Protein AF-V4HMR1-F1 (afdb_monomer)

Radius of gyration: 19.51 Å; Cα contacts (8 Å, |Δi|>4): 361; chains: 1; bounding box: 40×56×54 Å

pLDDT: mean 85.2, std 20.06, range [26.42, 98.69]

Structure (mmCIF, N/CA/C/O backbone):
data_AF-V4HMR1-F1
#
_entry.id   AF-V4HMR1-F1
#
loop_
_atom_site.group_PDB
_atom_site.id
_atom_site.type_symbol
_atom_site.label_atom_id
_atom_site.label_alt_id
_atom_site.label_comp_id
_atom_site.label_asym_id
_atom_site.label_entity_id
_atom_site.label_seq_id
_atom_site.pdbx_PDB_ins_code
_atom_site.Cartn_x
_atom_site.Cartn_y
_atom_site.Cartn_z
_atom_site.occupancy
_atom_site.B_iso_or_equiv
_atom_site.auth_seq_id
_atom_site.auth_comp_id
_atom_site.auth_asym_id
_atom_site.auth_atom_id
_atom_site.pdbx_PDB_model_num
ATOM 1 N N . MET A 1 1 ? -4.797 30.706 16.803 1.00 68.25 1 MET A N 1
ATOM 2 C CA . MET A 1 1 ? -3.959 30.569 15.594 1.00 68.25 1 MET A CA 1
ATOM 3 C C . MET A 1 1 ? -3.960 29.098 15.225 1.00 68.25 1 MET A C 1
ATOM 5 O O . MET A 1 1 ? -3.633 28.292 16.086 1.00 68.25 1 MET A O 1
ATOM 9 N N . THR A 1 2 ? -4.411 28.741 14.026 1.00 83.75 2 THR A N 1
ATOM 10 C CA . THR A 1 2 ? -4.400 27.343 13.567 1.00 83.75 2 THR A CA 1
ATOM 11 C C . THR A 1 2 ? -2.984 26.986 13.123 1.00 83.75 2 THR A C 1
ATOM 13 O O . THR A 1 2 ? -2.401 27.710 12.320 1.00 83.75 2 THR A O 1
ATOM 16 N N . VAL A 1 3 ? -2.418 25.907 13.666 1.00 91.38 3 VAL A N 1
ATOM 17 C CA . VAL A 1 3 ? -1.101 25.389 13.265 1.00 91.38 3 VAL A CA 1
ATOM 18 C C . VAL A 1 3 ? -1.296 24.420 12.103 1.00 91.38 3 VAL A C 1
ATOM 20 O O . VAL A 1 3 ? -2.099 23.494 12.209 1.00 91.38 3 VAL A O 1
ATOM 23 N N . TYR A 1 4 ? -0.559 24.616 11.010 1.00 92.94 4 TYR A N 1
ATOM 24 C CA . TYR A 1 4 ? -0.564 23.710 9.861 1.00 92.94 4 TYR A CA 1
ATOM 25 C C . TYR A 1 4 ? 0.653 22.786 9.920 1.00 92.94 4 TYR A C 1
ATOM 27 O O . TYR A 1 4 ? 1.791 23.255 9.929 1.00 92.94 4 TYR A O 1
ATOM 35 N N . ASN A 1 5 ? 0.414 21.474 9.974 1.00 92.44 5 ASN A N 1
ATOM 36 C CA . ASN A 1 5 ? 1.466 20.461 9.973 1.00 92.44 5 ASN A CA 1
ATOM 37 C C . ASN A 1 5 ? 1.600 19.836 8.575 1.00 92.44 5 ASN A C 1
ATOM 39 O O . ASN A 1 5 ? 0.743 19.060 8.161 1.00 92.44 5 ASN A O 1
ATOM 43 N N . PHE A 1 6 ? 2.697 20.149 7.881 1.00 93.56 6 PHE A N 1
ATOM 44 C CA . PHE A 1 6 ? 3.022 19.638 6.542 1.00 93.56 6 PHE A CA 1
ATOM 45 C C . PHE A 1 6 ? 3.930 18.393 6.566 1.00 93.56 6 PHE A C 1
ATOM 47 O O . PHE A 1 6 ? 4.611 18.097 5.587 1.00 93.56 6 PHE A O 1
ATOM 54 N N . CYS A 1 7 ? 3.996 17.666 7.686 1.00 91.38 7 CYS A N 1
ATOM 55 C CA . CYS A 1 7 ? 4.782 16.438 7.775 1.00 91.38 7 CYS A CA 1
ATOM 56 C C . CYS A 1 7 ? 4.295 15.387 6.759 1.00 91.38 7 CYS A C 1
ATOM 58 O O . CYS A 1 7 ? 3.103 15.094 6.678 1.00 91.38 7 CYS A O 1
ATOM 60 N N . ALA A 1 8 ? 5.232 14.770 6.032 1.00 86.56 8 ALA A N 1
ATOM 61 C CA . ALA A 1 8 ? 4.942 13.712 5.061 1.00 86.56 8 ALA A CA 1
ATOM 62 C C . ALA A 1 8 ? 4.478 12.386 5.706 1.00 86.56 8 ALA A C 1
ATOM 64 O O . ALA A 1 8 ? 3.968 11.503 5.018 1.00 86.56 8 ALA A O 1
ATOM 65 N N . GLY A 1 9 ? 4.677 12.225 7.018 1.00 85.62 9 GLY A N 1
ATOM 66 C CA . GLY A 1 9 ? 4.306 11.035 7.780 1.00 85.62 9 GLY A CA 1
ATOM 67 C C . GLY A 1 9 ? 5.011 10.999 9.145 1.00 85.62 9 GLY A C 1
ATOM 68 O O . GLY A 1 9 ? 6.241 10.935 9.154 1.00 85.62 9 GLY A O 1
ATOM 69 N N . PRO A 1 10 ? 4.292 10.983 10.288 1.00 89.88 10 PRO A N 1
ATOM 70 C CA . PRO A 1 10 ? 2.834 10.943 10.424 1.00 89.88 10 PRO A CA 1
ATOM 71 C C . PRO A 1 10 ? 2.119 12.200 9.906 1.00 89.88 10 PRO A C 1
ATOM 73 O O . PRO A 1 10 ? 2.505 13.319 10.242 1.00 89.88 10 PRO A O 1
ATOM 76 N N . ALA A 1 11 ? 1.075 12.012 9.098 1.00 89.94 11 ALA A N 1
ATOM 77 C CA . ALA A 1 11 ? 0.285 13.116 8.557 1.00 89.94 11 ALA A CA 1
ATOM 78 C C . ALA A 1 11 ? -0.653 13.740 9.604 1.00 89.94 11 ALA A C 1
ATOM 80 O O . ALA A 1 11 ? -0.995 13.129 10.620 1.00 89.94 11 ALA A O 1
ATOM 81 N N . MET A 1 12 ? -1.092 14.973 9.341 1.00 92.06 12 MET A N 1
ATOM 82 C CA . MET A 1 12 ? -2.049 15.685 10.188 1.00 92.06 12 MET A CA 1
ATOM 83 C C . MET A 1 12 ? -3.409 14.969 10.210 1.00 92.06 12 MET A C 1
ATOM 85 O O . MET A 1 12 ? -3.996 14.705 9.161 1.00 92.06 12 MET A O 1
ATOM 89 N N . LEU A 1 13 ? -3.921 14.681 11.409 1.00 91.62 13 LEU A N 1
ATOM 90 C CA . LEU A 1 13 ? -5.241 14.077 11.602 1.00 91.62 13 LEU A CA 1
ATOM 91 C C . LEU A 1 13 ? -6.347 15.146 11.691 1.00 91.62 13 LEU A C 1
ATOM 93 O O . LEU A 1 13 ? -6.089 16.249 12.181 1.00 91.62 13 LEU A O 1
ATOM 97 N N . PRO A 1 14 ? -7.595 14.833 11.292 1.00 92.25 14 PRO A N 1
ATOM 98 C CA . PRO A 1 14 ? -8.722 15.743 11.456 1.00 92.25 14 PRO A CA 1
ATOM 99 C C . PRO A 1 14 ? -9.025 15.969 12.946 1.00 92.25 14 PRO A C 1
ATOM 101 O O . PRO A 1 14 ? -9.187 14.983 13.673 1.00 92.25 14 PRO A O 1
ATOM 104 N N . PRO A 1 15 ? -9.176 17.227 13.409 1.00 93.94 15 PRO A N 1
ATOM 105 C CA . PRO A 1 15 ? -9.482 17.531 14.809 1.00 93.94 15 PRO A CA 1
ATOM 106 C C . PRO A 1 15 ? -10.698 16.773 15.347 1.00 93.94 15 PRO A C 1
ATOM 108 O O . PRO A 1 15 ? -10.599 16.145 16.394 1.00 93.94 15 PRO A O 1
ATOM 111 N N . ALA A 1 16 ? -11.783 16.697 14.571 1.00 95.94 16 ALA A N 1
ATOM 112 C CA . ALA A 1 16 ? -13.001 15.988 14.968 1.00 95.94 16 ALA A CA 1
ATOM 113 C C . ALA A 1 16 ? -12.779 14.489 15.266 1.00 95.94 16 ALA A C 1
ATOM 115 O O . ALA A 1 16 ? -13.434 13.919 16.137 1.00 95.94 16 ALA A O 1
ATOM 116 N N . VAL A 1 17 ? -11.841 13.834 14.568 1.00 94.44 17 VAL A N 1
ATOM 117 C CA . VAL A 1 17 ? -11.492 12.426 14.829 1.00 94.44 17 VAL A CA 1
ATOM 118 C C . VAL A 1 17 ? -10.716 12.307 16.140 1.00 94.44 17 VAL A C 1
ATOM 120 O O . VAL A 1 17 ? -10.996 11.416 16.941 1.00 94.44 17 VAL A O 1
ATOM 123 N N . MET A 1 18 ? -9.766 13.216 16.376 1.00 95.06 18 MET A N 1
ATOM 124 C CA . MET A 1 18 ? -8.968 13.240 17.605 1.00 95.06 18 MET A CA 1
ATOM 125 C C . MET A 1 18 ? -9.820 13.570 18.834 1.00 95.06 18 MET A C 1
ATOM 127 O O . MET A 1 18 ? -9.678 12.911 19.859 1.00 95.06 18 MET A O 1
ATOM 131 N N . GLU A 1 19 ? -10.736 14.532 18.724 1.00 97.44 19 GLU A N 1
ATOM 132 C CA . GLU A 1 19 ? -11.681 14.906 19.783 1.00 97.44 19 GLU A CA 1
ATOM 133 C C . GLU A 1 19 ? -12.590 13.732 20.161 1.00 97.44 19 GLU A C 1
ATOM 135 O O . GLU A 1 19 ? -12.755 13.431 21.343 1.00 97.44 19 GLU A O 1
ATOM 140 N N . LYS A 1 20 ? -13.112 12.997 19.169 1.00 96.88 20 LYS A N 1
ATOM 141 C CA . LYS A 1 20 ? -13.891 11.780 19.426 1.00 96.88 20 LYS A CA 1
ATOM 142 C C . LYS A 1 20 ? -13.056 10.708 20.131 1.00 96.88 20 LYS A C 1
ATOM 144 O O . LYS A 1 20 ? -13.505 10.138 21.123 1.00 96.88 20 LYS A O 1
ATOM 149 N N . ALA A 1 21 ? -11.842 10.444 19.644 1.00 96.25 21 ALA A N 1
ATOM 150 C CA . ALA A 1 21 ? -10.949 9.461 20.254 1.00 96.25 21 ALA A CA 1
ATOM 151 C C . ALA A 1 21 ? -10.583 9.835 21.700 1.00 96.25 21 ALA A C 1
ATOM 153 O O . ALA A 1 21 ? -10.548 8.961 22.561 1.00 96.25 21 ALA A O 1
ATOM 154 N N . GLN A 1 22 ? -10.362 11.125 21.975 1.00 98.12 22 GLN A N 1
ATOM 155 C CA . GLN A 1 22 ? -10.117 11.644 23.320 1.00 98.12 22 GLN A CA 1
ATOM 156 C C . GLN A 1 22 ? -11.330 11.431 24.232 1.00 98.12 22 GLN A C 1
ATOM 158 O O . GLN A 1 22 ? -11.169 10.924 25.342 1.00 98.12 22 GLN A O 1
ATOM 163 N N . ALA A 1 23 ? -12.533 11.787 23.770 1.00 98.06 23 ALA A N 1
ATOM 164 C CA . ALA A 1 23 ? -13.764 11.653 24.548 1.00 98.06 23 ALA A CA 1
ATOM 165 C C . ALA A 1 23 ? -14.078 10.190 24.912 1.00 98.06 23 ALA A C 1
ATOM 167 O O . ALA A 1 23 ? -14.566 9.912 26.005 1.00 98.06 23 ALA A O 1
ATOM 168 N N . GLU A 1 24 ? -13.764 9.252 24.018 1.00 97.69 24 GLU A N 1
ATOM 169 C CA . GLU A 1 24 ? -14.020 7.819 24.204 1.00 97.69 24 GLU A CA 1
ATOM 170 C C . GLU A 1 24 ? -12.825 7.050 24.809 1.00 97.69 24 GLU A C 1
ATOM 172 O O . GLU A 1 24 ? -12.929 5.845 25.036 1.00 97.69 24 GLU A O 1
ATOM 177 N N . PHE A 1 25 ? -11.694 7.709 25.096 1.00 97.94 25 PHE A N 1
ATOM 178 C CA . PHE A 1 25 ? -10.419 7.033 25.381 1.00 97.94 25 PHE A CA 1
ATOM 179 C C . PHE A 1 25 ? -10.470 6.075 26.581 1.00 97.94 25 PHE A C 1
ATOM 181 O O . PHE A 1 25 ? -9.951 4.961 26.500 1.00 97.94 25 PHE A O 1
ATOM 188 N N . ILE A 1 26 ? -11.104 6.497 27.681 1.00 98.12 26 ILE A N 1
ATOM 189 C CA . ILE A 1 26 ? -11.245 5.706 28.921 1.00 98.12 26 ILE A CA 1
ATOM 190 C C . ILE A 1 26 ? -12.626 5.054 29.074 1.00 98.12 26 ILE A C 1
ATOM 192 O O . ILE A 1 26 ? -12.850 4.294 30.009 1.00 98.12 26 ILE A O 1
ATOM 196 N N . ASN A 1 27 ? -13.571 5.380 28.191 1.00 97.81 27 ASN A N 1
ATOM 197 C CA . ASN A 1 27 ? -14.937 4.869 28.239 1.00 97.81 27 ASN A CA 1
ATOM 198 C C . ASN A 1 27 ? -15.488 4.742 26.817 1.00 97.81 27 ASN A C 1
ATOM 200 O O . ASN A 1 27 ? -16.301 5.548 26.354 1.00 97.81 27 ASN A O 1
ATOM 204 N N . TRP A 1 28 ? -15.004 3.728 26.110 1.00 97.56 28 TRP A N 1
ATOM 205 C CA . TRP A 1 28 ? -15.342 3.517 24.716 1.00 97.56 28 TRP A CA 1
ATOM 206 C C . TRP A 1 28 ? -16.794 3.060 24.584 1.00 97.56 28 TRP A C 1
ATOM 208 O O . TRP A 1 28 ? -17.198 2.060 25.179 1.00 97.56 28 TRP A O 1
ATOM 218 N N . GLN A 1 29 ? -17.590 3.820 23.827 1.00 94.19 29 GLN A N 1
ATOM 219 C CA . GLN A 1 29 ? -19.020 3.568 23.599 1.00 94.19 29 GLN A CA 1
ATOM 220 C C . GLN A 1 29 ? -19.848 3.335 24.883 1.00 94.19 29 GLN A C 1
ATOM 222 O O . GLN A 1 29 ? -20.848 2.620 24.858 1.00 94.19 29 GLN A O 1
ATOM 227 N N . GLY A 1 30 ? -19.446 3.922 26.016 1.00 95.94 30 GLY A N 1
ATOM 228 C CA . GLY A 1 30 ? -20.160 3.760 27.287 1.00 95.94 30 GLY A CA 1
ATOM 229 C C . GLY A 1 30 ? -19.958 2.404 27.978 1.00 95.94 30 GLY A C 1
ATOM 230 O O . GLY A 1 30 ? -20.707 2.087 28.899 1.00 95.94 30 GLY A O 1
ATOM 231 N N . LEU A 1 31 ? -18.975 1.596 27.561 1.00 96.06 31 LEU A N 1
ATOM 232 C CA . LEU A 1 31 ? -18.698 0.271 28.137 1.00 96.06 31 LEU A CA 1
ATOM 233 C C . LEU A 1 31 ? -17.961 0.312 29.488 1.00 96.06 31 LEU A C 1
ATOM 235 O O . LEU A 1 31 ? -17.767 -0.731 30.108 1.00 96.06 31 LEU A O 1
ATOM 239 N N . GLY A 1 32 ? -17.535 1.493 29.938 1.00 96.75 32 GLY A N 1
ATOM 240 C CA . GLY A 1 32 ? -16.776 1.690 31.176 1.00 96.75 32 GLY A CA 1
ATOM 241 C C . GLY A 1 32 ? -15.302 1.285 31.090 1.00 96.75 32 GLY A C 1
ATOM 242 O O . GLY A 1 32 ? -14.635 1.250 32.118 1.00 96.75 32 GLY A O 1
ATOM 243 N N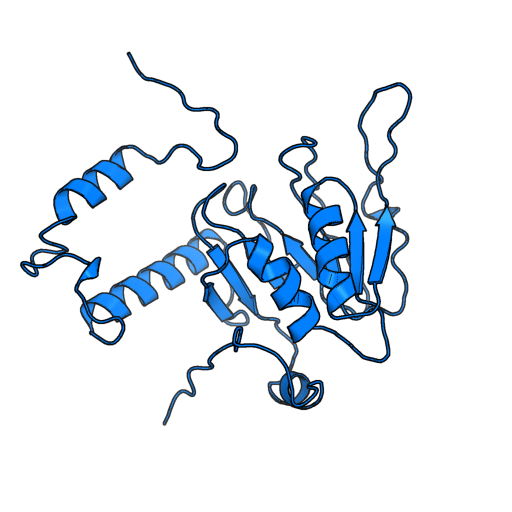 . VAL A 1 33 ? -14.803 0.970 29.891 1.00 97.00 33 VAL A N 1
ATOM 244 C CA . VAL A 1 33 ? -13.415 0.553 29.623 1.00 97.00 33 VAL A CA 1
ATOM 245 C C . VAL A 1 33 ? -12.913 1.156 28.310 1.00 97.00 33 VAL A C 1
ATOM 247 O O . VAL A 1 33 ? -13.709 1.554 27.453 1.00 97.00 33 VAL A O 1
ATOM 250 N N . SER A 1 34 ? -11.596 1.211 28.126 1.00 97.69 34 SER A N 1
ATOM 251 C CA . SER A 1 34 ? -10.974 1.654 26.878 1.00 97.69 34 SER A CA 1
ATOM 252 C C . SER A 1 34 ? -11.139 0.620 25.762 1.00 97.69 34 SER A C 1
ATOM 254 O O . SER A 1 34 ? -11.112 -0.587 26.004 1.00 97.69 34 SER A O 1
ATOM 256 N N . VAL A 1 35 ? -11.186 1.074 24.503 1.00 96.75 35 VAL A N 1
ATOM 257 C CA . VAL A 1 35 ? -11.121 0.185 23.324 1.00 96.75 35 VAL A CA 1
ATOM 258 C C . VAL A 1 35 ? -9.875 -0.711 23.344 1.00 96.75 35 VAL A C 1
ATOM 260 O O . VAL A 1 35 ? -9.910 -1.833 22.845 1.00 96.75 35 VAL A O 1
ATOM 263 N N . MET A 1 36 ? -8.788 -0.245 23.968 1.00 96.69 36 MET A N 1
ATOM 264 C CA . MET A 1 36 ? -7.524 -0.979 24.089 1.00 96.69 36 MET A CA 1
ATOM 265 C C . MET A 1 36 ? -7.606 -2.184 25.039 1.00 96.69 36 MET A C 1
ATOM 267 O O . MET A 1 36 ? -6.760 -3.072 24.975 1.00 96.69 36 MET A O 1
ATOM 271 N N . GLU A 1 37 ? -8.613 -2.228 25.913 1.00 97.12 37 GLU A N 1
ATOM 272 C CA . GLU A 1 37 ? -8.822 -3.291 26.906 1.00 97.12 37 GLU A CA 1
ATOM 273 C C . GLU A 1 37 ? -9.851 -4.329 26.430 1.00 97.12 37 GLU A C 1
ATOM 275 O O . GLU A 1 37 ? -10.012 -5.398 27.023 1.00 97.12 37 GLU A O 1
ATOM 280 N N . ILE A 1 38 ? -10.552 -4.037 25.332 1.00 95.88 38 ILE A N 1
ATOM 281 C CA . ILE A 1 38 ? -11.570 -4.914 24.770 1.00 95.88 38 ILE A CA 1
ATOM 282 C C . ILE A 1 38 ? -10.910 -6.064 24.003 1.00 95.88 38 ILE A C 1
ATOM 284 O O . ILE A 1 38 ? -10.073 -5.880 23.120 1.00 95.88 38 ILE A O 1
ATOM 288 N N . SER A 1 39 ? -11.353 -7.293 24.282 1.00 96.44 39 SER A N 1
ATOM 289 C CA . SER A 1 39 ? -10.904 -8.461 23.523 1.00 96.44 39 SER A CA 1
ATOM 290 C C . SER A 1 39 ? -11.261 -8.330 22.040 1.00 96.44 39 SER A C 1
ATOM 292 O O . SER A 1 39 ? -12.430 -8.141 21.697 1.00 96.44 39 SER A O 1
ATOM 294 N N . HIS A 1 40 ? -10.291 -8.584 21.158 1.00 93.38 40 HIS A N 1
ATOM 295 C CA . HIS A 1 40 ? -10.488 -8.605 19.702 1.00 93.38 40 HIS A CA 1
ATOM 296 C C . HIS A 1 40 ? -11.508 -9.653 19.208 1.00 93.38 40 HIS A C 1
ATOM 298 O O . HIS A 1 40 ? -11.907 -9.643 18.048 1.00 93.38 40 HIS A O 1
ATOM 304 N N . ARG A 1 41 ? -11.922 -10.586 20.076 1.00 94.62 41 ARG A N 1
ATOM 305 C CA . ARG A 1 41 ? -12.943 -11.611 19.789 1.00 94.62 41 ARG A CA 1
ATOM 306 C C . ARG A 1 41 ? -14.326 -11.251 20.330 1.00 94.62 41 ARG A C 1
ATOM 308 O O . ARG A 1 41 ? -15.277 -11.995 20.111 1.00 94.62 41 ARG A O 1
ATOM 315 N N . SER A 1 42 ? -14.436 -10.164 21.089 1.00 96.19 42 SER A N 1
ATOM 316 C CA . SER A 1 42 ? -15.701 -9.729 21.676 1.00 96.19 42 SER A CA 1
ATOM 317 C C . SER A 1 42 ? -16.618 -9.111 20.618 1.00 96.19 42 SER A C 1
ATOM 319 O O . SER A 1 42 ? -16.151 -8.550 19.627 1.00 96.19 42 SER A O 1
ATOM 321 N N . LYS A 1 43 ? -17.937 -9.182 20.844 1.00 96.56 43 LYS A N 1
ATOM 322 C CA . LYS A 1 43 ? -18.936 -8.604 19.930 1.00 96.56 43 LYS A CA 1
ATOM 323 C C . LYS A 1 43 ? -18.693 -7.111 19.634 1.00 96.56 43 LYS A C 1
ATOM 325 O O . LYS A 1 43 ? -18.760 -6.764 18.459 1.00 96.56 43 LYS A O 1
ATOM 330 N N . PRO A 1 44 ? -18.375 -6.243 20.622 1.00 95.31 44 PRO A N 1
ATOM 331 C CA . PRO A 1 44 ? -18.108 -4.831 20.344 1.00 95.31 44 PRO A CA 1
ATOM 332 C C . PRO A 1 44 ? -16.934 -4.615 19.383 1.00 95.31 44 PRO A C 1
ATOM 334 O O . PRO A 1 44 ? -17.060 -3.861 18.423 1.00 95.31 44 PRO A O 1
ATOM 337 N N . PHE A 1 45 ? -15.813 -5.314 19.587 1.00 95.50 45 PHE A N 1
ATOM 338 C CA . PHE A 1 45 ? -14.644 -5.157 18.717 1.00 95.50 45 PHE A CA 1
ATOM 339 C C . PHE A 1 45 ? -14.863 -5.749 17.322 1.00 95.50 45 PHE A C 1
ATOM 341 O O . PHE A 1 45 ? -14.450 -5.154 16.332 1.00 95.50 45 PHE A O 1
ATOM 348 N N . LEU A 1 46 ? -15.531 -6.904 17.224 1.00 95.62 46 LEU A N 1
ATOM 349 C CA . LEU A 1 46 ? -15.867 -7.493 15.925 1.00 95.62 46 LEU A CA 1
ATOM 350 C C . LEU A 1 46 ? -16.752 -6.552 15.102 1.00 95.62 46 LEU A C 1
ATOM 352 O O . LEU A 1 46 ? -16.480 -6.354 13.924 1.00 95.62 46 LEU A O 1
ATOM 356 N N . LYS A 1 47 ? -17.734 -5.910 15.744 1.00 96.44 47 LYS A N 1
ATOM 357 C CA . LYS A 1 47 ? -18.573 -4.898 15.101 1.00 96.44 47 LYS A CA 1
ATOM 358 C C . LYS A 1 47 ? -17.754 -3.697 14.612 1.00 96.44 47 LYS A C 1
ATOM 360 O O . LYS A 1 47 ? -17.936 -3.281 13.476 1.00 96.44 47 LYS A O 1
ATOM 365 N N . LEU A 1 48 ? -16.823 -3.182 15.424 1.00 95.00 48 LEU A N 1
ATOM 366 C CA . LEU A 1 48 ? -15.902 -2.115 15.003 1.00 95.00 48 LEU A CA 1
ATOM 367 C C . LEU A 1 48 ? -15.104 -2.522 13.753 1.00 95.00 48 LEU A C 1
ATOM 369 O O . LEU A 1 48 ? -15.017 -1.751 12.802 1.00 95.00 48 LEU A O 1
ATOM 373 N N . ALA A 1 49 ? -14.542 -3.733 13.738 1.00 92.62 49 ALA A N 1
ATOM 374 C CA . ALA A 1 49 ? -13.772 -4.232 12.601 1.00 92.62 49 ALA A CA 1
ATOM 375 C C . ALA A 1 49 ? -14.631 -4.369 11.328 1.00 92.62 49 ALA A C 1
ATOM 377 O O . ALA A 1 49 ? -14.203 -3.946 10.256 1.00 92.62 49 ALA A O 1
ATOM 378 N N . GLU A 1 50 ? -15.851 -4.901 11.454 1.00 95.06 50 GLU A N 1
ATOM 379 C CA . GLU A 1 50 ? -16.821 -5.020 10.356 1.00 95.06 50 GLU A CA 1
ATOM 380 C C . GLU A 1 50 ? -17.227 -3.643 9.803 1.00 95.06 50 GLU A C 1
ATOM 382 O O . GLU A 1 50 ? -17.267 -3.447 8.588 1.00 95.06 50 GLU A O 1
ATOM 387 N N . GLU A 1 51 ? -17.466 -2.658 10.673 1.00 96.12 51 GLU A N 1
ATOM 388 C CA . GLU A 1 51 ? -17.789 -1.281 10.277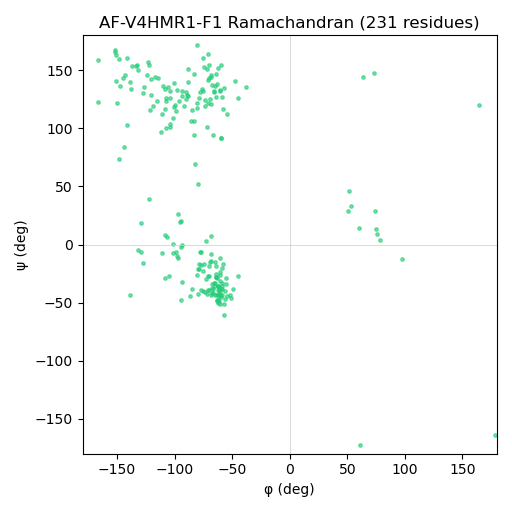 1.00 96.12 51 GLU A CA 1
ATOM 389 C C . GLU A 1 51 ? -16.611 -0.575 9.586 1.00 96.12 51 GLU A C 1
ATOM 391 O O . GLU A 1 51 ? -16.820 0.166 8.617 1.00 96.12 51 GLU A O 1
ATOM 396 N N . CYS A 1 52 ? -15.378 -0.812 10.047 1.00 93.50 52 CYS A N 1
ATOM 397 C CA . CYS A 1 52 ? -14.162 -0.319 9.400 1.00 93.50 52 CYS A CA 1
ATOM 398 C C . CYS A 1 52 ? -13.999 -0.908 7.993 1.00 93.50 52 CYS A C 1
ATOM 400 O O . CYS A 1 52 ? -13.775 -0.152 7.045 1.00 93.50 52 CYS A O 1
ATOM 402 N N . GLU A 1 53 ? -14.151 -2.228 7.838 1.00 92.00 53 GLU A N 1
ATOM 403 C CA . GLU A 1 53 ? -14.087 -2.895 6.533 1.00 92.00 53 GLU A CA 1
ATOM 404 C C . GLU A 1 53 ? -15.168 -2.369 5.585 1.00 92.00 53 GLU A C 1
ATOM 406 O O . GLU A 1 53 ? -14.863 -1.929 4.477 1.00 92.00 53 GLU A O 1
ATOM 411 N N . ALA A 1 54 ? -16.426 -2.349 6.033 1.00 95.62 54 ALA A N 1
ATOM 412 C CA . ALA A 1 54 ? -17.554 -1.893 5.227 1.00 95.62 54 ALA A CA 1
ATOM 413 C C . ALA A 1 54 ? -17.406 -0.424 4.806 1.00 95.62 54 ALA A C 1
ATOM 415 O O . ALA A 1 54 ? -17.770 -0.048 3.690 1.00 95.62 54 ALA A O 1
ATOM 416 N N . SER A 1 55 ? -16.858 0.420 5.684 1.00 95.44 55 SER A N 1
ATOM 417 C CA . SER A 1 55 ? -16.598 1.822 5.358 1.00 95.44 55 SER A CA 1
ATOM 418 C C . SER A 1 55 ? -15.516 1.969 4.300 1.00 95.44 55 SER A C 1
ATOM 420 O O . SER A 1 55 ? -15.705 2.753 3.375 1.00 95.44 55 SER A O 1
ATOM 422 N N . LEU A 1 56 ? -14.432 1.193 4.382 1.00 92.19 56 LEU A N 1
ATOM 423 C CA . LEU A 1 56 ? -13.410 1.187 3.340 1.00 92.19 56 LEU A CA 1
ATOM 424 C C . LEU A 1 56 ? -13.982 0.705 2.007 1.00 92.19 56 LEU A C 1
ATOM 426 O O . LEU A 1 56 ? -13.827 1.397 1.004 1.00 92.19 56 LEU A O 1
ATOM 430 N N . ARG A 1 57 ? -14.682 -0.440 2.015 1.00 94.06 57 ARG A N 1
ATOM 431 C CA . ARG A 1 57 ? -15.328 -1.012 0.824 1.00 94.06 57 ARG A CA 1
ATOM 432 C C . ARG A 1 57 ? -16.200 0.007 0.115 1.00 94.06 57 ARG A C 1
ATOM 434 O O . ARG A 1 57 ? -16.069 0.186 -1.089 1.00 94.06 57 ARG A O 1
ATOM 441 N N . ARG A 1 58 ? -17.019 0.737 0.874 1.00 95.38 58 ARG A N 1
ATOM 442 C CA . ARG A 1 58 ? -17.856 1.817 0.347 1.00 95.38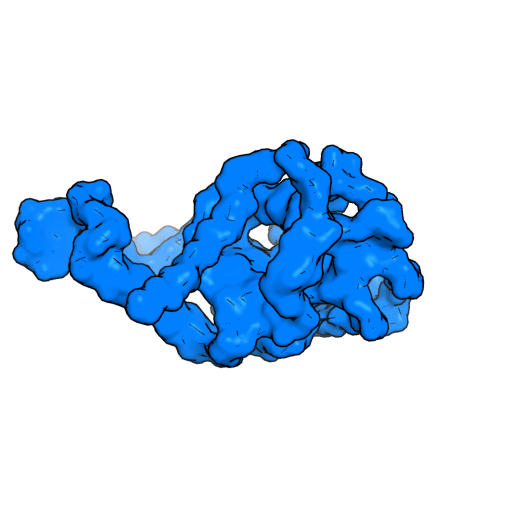 58 ARG A CA 1
ATOM 443 C C . ARG A 1 58 ? -17.036 2.991 -0.198 1.00 95.38 58 ARG A C 1
ATOM 445 O O . ARG A 1 58 ? -17.380 3.506 -1.252 1.00 95.38 58 ARG A O 1
ATOM 452 N N . LEU A 1 59 ? -15.990 3.427 0.508 1.00 94.50 59 LEU A N 1
ATOM 453 C CA . LEU A 1 59 ? -15.184 4.592 0.115 1.00 94.50 59 LEU A CA 1
ATOM 454 C C . LEU A 1 59 ? -14.369 4.367 -1.163 1.00 94.50 59 LEU A C 1
ATOM 456 O O . LEU A 1 59 ? -14.171 5.315 -1.911 1.00 94.50 59 LEU A O 1
ATOM 460 N N . MET A 1 60 ? -13.890 3.146 -1.405 1.00 94.12 60 MET A N 1
ATOM 461 C CA . MET A 1 60 ? -13.076 2.818 -2.5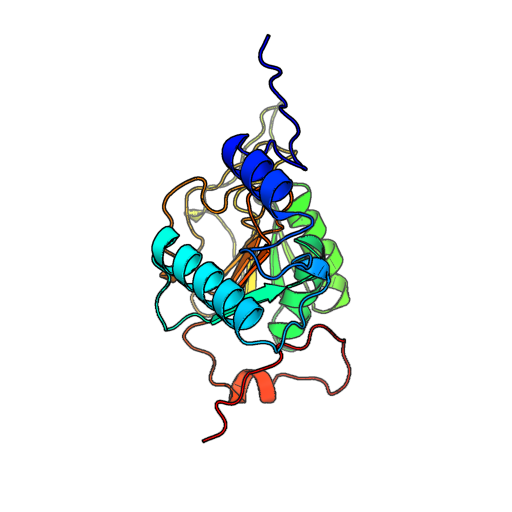85 1.00 94.12 60 MET A CA 1
ATOM 462 C C . MET A 1 60 ? -13.818 1.960 -3.612 1.00 94.12 60 MET A C 1
ATOM 464 O O . MET A 1 60 ? -13.196 1.472 -4.547 1.00 94.12 60 MET A O 1
ATOM 468 N N . ASN A 1 61 ? -15.123 1.741 -3.426 1.00 94.75 61 ASN A N 1
ATOM 469 C CA . ASN A 1 61 ? -15.936 0.878 -4.283 1.00 94.75 61 ASN A CA 1
ATOM 470 C C . ASN A 1 61 ? -15.325 -0.530 -4.486 1.00 94.75 61 ASN A C 1
ATOM 472 O O . ASN A 1 61 ? -15.225 -1.032 -5.602 1.00 94.75 61 ASN A O 1
ATOM 476 N N . ILE A 1 62 ? -14.877 -1.161 -3.398 1.00 90.88 62 ILE A N 1
ATOM 477 C CA . ILE A 1 62 ? -14.227 -2.480 -3.442 1.00 90.88 62 ILE A CA 1
ATOM 478 C C . ILE A 1 62 ? -15.294 -3.572 -3.541 1.00 90.88 62 ILE A C 1
ATOM 480 O O . ILE A 1 62 ? -16.129 -3.706 -2.641 1.00 90.88 62 ILE A O 1
ATOM 484 N N . SER A 1 63 ? -15.219 -4.386 -4.592 1.00 89.00 63 SER A N 1
ATOM 485 C CA . SER A 1 63 ? -16.125 -5.514 -4.813 1.00 89.00 63 SER A CA 1
ATOM 486 C C . SER A 1 63 ? -15.886 -6.678 -3.837 1.00 89.00 63 SER A C 1
ATOM 488 O O . SER A 1 63 ? -14.841 -6.788 -3.187 1.00 89.00 63 SER A O 1
ATOM 490 N N . ASP A 1 64 ? -16.854 -7.592 -3.750 1.00 87.38 64 ASP A N 1
ATOM 491 C CA . ASP A 1 64 ? -16.758 -8.808 -2.925 1.00 87.38 64 ASP A CA 1
ATOM 492 C C . ASP A 1 64 ? -15.719 -9.821 -3.446 1.00 87.38 64 ASP A C 1
ATOM 494 O O . ASP A 1 64 ? -15.422 -10.808 -2.773 1.00 87.38 64 ASP A O 1
ATOM 498 N N . GLU A 1 65 ? -15.147 -9.589 -4.632 1.00 83.44 65 GLU A N 1
ATOM 499 C CA . GLU A 1 65 ? -14.063 -10.410 -5.180 1.00 83.44 65 GLU A CA 1
ATOM 500 C C . GLU A 1 65 ? -12.720 -10.146 -4.481 1.00 83.44 65 GLU A C 1
ATOM 502 O O . GLU A 1 65 ? -11.815 -10.979 -4.566 1.00 83.44 65 GLU A O 1
ATOM 507 N N . PHE A 1 66 ? -12.605 -9.028 -3.755 1.00 82.69 66 PHE A N 1
ATOM 508 C CA . PHE A 1 66 ? -11.430 -8.693 -2.961 1.00 82.69 66 PHE A CA 1
ATOM 509 C C . PHE A 1 66 ? -11.633 -8.994 -1.481 1.00 82.69 66 PHE A C 1
ATOM 511 O O . PHE A 1 66 ? -12.655 -8.651 -0.884 1.00 82.69 66 PHE A O 1
ATOM 518 N N . GLU A 1 67 ? -10.599 -9.539 -0.844 1.00 85.19 67 GLU A N 1
ATOM 519 C CA . GLU A 1 67 ? -10.499 -9.562 0.620 1.00 85.19 67 GLU A CA 1
ATOM 520 C C . GLU A 1 67 ? -9.819 -8.288 1.112 1.00 85.19 67 GLU A C 1
ATOM 522 O O . GLU A 1 67 ? -8.821 -7.878 0.525 1.00 85.19 67 GLU A O 1
ATOM 527 N N . VAL A 1 68 ? -10.299 -7.720 2.218 1.00 85.50 68 VAL A N 1
ATOM 528 C CA . VAL A 1 68 ? -9.690 -6.559 2.882 1.00 85.50 68 VAL A CA 1
ATOM 529 C C . VAL A 1 68 ? -9.037 -7.014 4.174 1.00 85.50 68 VAL A C 1
ATOM 531 O O . VAL A 1 68 ? -9.709 -7.567 5.043 1.00 85.50 68 VAL A O 1
ATOM 534 N N . LEU A 1 69 ? -7.737 -6.759 4.337 1.00 86.25 69 LEU A N 1
ATOM 535 C CA . LEU A 1 69 ? -7.030 -7.130 5.562 1.00 86.25 69 LEU A CA 1
ATOM 536 C C . LEU A 1 69 ? -6.413 -5.954 6.297 1.00 86.25 69 LEU A C 1
ATOM 538 O O . LEU A 1 69 ? -5.828 -5.039 5.724 1.00 86.25 69 LEU A O 1
ATOM 542 N N . PHE A 1 70 ? -6.495 -6.086 7.614 1.00 85.69 70 PHE A N 1
ATOM 543 C CA . PHE A 1 70 ? -6.011 -5.171 8.625 1.00 85.69 70 PHE A CA 1
ATOM 544 C C . PHE A 1 70 ? -4.728 -5.737 9.230 1.00 85.69 70 PHE A C 1
ATOM 546 O O . PHE A 1 70 ? -4.778 -6.672 10.032 1.00 85.69 70 PHE A O 1
ATOM 553 N N . MET A 1 71 ? -3.570 -5.222 8.809 1.00 84.00 71 MET A N 1
ATOM 554 C 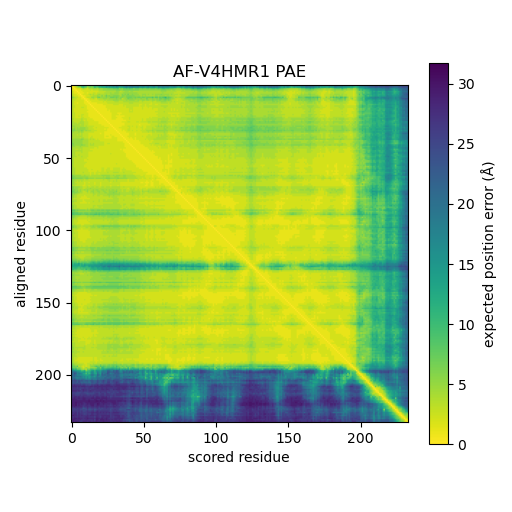CA . MET A 1 71 ? -2.274 -5.828 9.127 1.00 84.00 71 MET A CA 1
ATOM 555 C C . MET A 1 71 ? -1.307 -4.873 9.831 1.00 84.00 71 MET A C 1
ATOM 557 O O . MET A 1 71 ? -1.258 -3.673 9.569 1.00 84.00 71 MET A O 1
ATOM 561 N N . HIS A 1 72 ? -0.500 -5.447 10.725 1.00 84.81 72 HIS A N 1
ATOM 562 C CA . HIS A 1 72 ? 0.652 -4.780 11.328 1.00 84.81 72 HIS A CA 1
ATOM 563 C C . HIS A 1 72 ? 1.863 -4.819 10.377 1.00 84.81 72 HIS A C 1
ATOM 565 O O . HIS A 1 72 ? 1.844 -5.500 9.355 1.00 84.81 72 HIS A O 1
ATOM 571 N N . GLY A 1 73 ? 2.937 -4.106 10.728 1.00 84.94 73 GLY A N 1
ATOM 572 C CA . GLY A 1 73 ? 4.192 -4.079 9.958 1.00 84.94 73 GLY A CA 1
ATOM 573 C C . GLY A 1 73 ? 4.345 -2.880 9.015 1.00 84.94 73 GLY A C 1
ATOM 574 O O . GLY A 1 73 ? 5.455 -2.605 8.562 1.00 84.94 73 GLY A O 1
ATOM 575 N N . GLY A 1 74 ? 3.267 -2.122 8.778 1.00 87.56 74 GLY A N 1
ATOM 576 C CA . GLY A 1 74 ? 3.274 -0.922 7.932 1.00 87.56 74 GLY A CA 1
ATOM 577 C C . GLY A 1 74 ? 3.675 -1.203 6.477 1.00 87.56 74 GLY A C 1
ATOM 578 O O . GLY A 1 74 ? 3.864 -2.352 6.084 1.00 87.56 74 GLY A O 1
ATOM 579 N N . GLY A 1 75 ? 3.851 -0.146 5.673 1.00 87.31 75 GLY A N 1
ATOM 580 C CA . GLY A 1 75 ? 4.197 -0.284 4.247 1.00 87.31 75 GLY A CA 1
ATOM 581 C C . GLY A 1 75 ? 5.470 -1.108 3.998 1.00 87.31 75 GLY A C 1
ATOM 582 O O . GLY A 1 75 ? 5.485 -1.983 3.141 1.00 87.31 75 GLY A O 1
ATOM 583 N N . ARG A 1 76 ? 6.509 -0.932 4.830 1.00 90.81 76 ARG A N 1
ATOM 584 C CA . ARG A 1 76 ? 7.758 -1.713 4.723 1.00 90.81 76 ARG A CA 1
ATOM 585 C C . ARG A 1 76 ? 7.570 -3.203 5.010 1.00 90.81 76 ARG A C 1
ATOM 587 O O . ARG A 1 76 ? 8.251 -4.011 4.395 1.00 90.81 76 ARG A O 1
ATOM 594 N N . GLY A 1 77 ? 6.654 -3.582 5.905 1.00 91.75 77 GLY A N 1
ATOM 595 C CA . GLY A 1 77 ? 6.329 -4.994 6.128 1.00 91.75 77 GLY A CA 1
ATOM 596 C C . GLY A 1 77 ? 5.790 -5.668 4.862 1.00 91.75 77 GLY A C 1
ATOM 597 O O . GLY A 1 77 ? 6.052 -6.847 4.621 1.00 91.75 77 GLY A O 1
ATOM 598 N N . HIS A 1 78 ? 5.104 -4.905 4.007 1.00 92.19 78 HIS A N 1
ATOM 599 C CA . HIS A 1 78 ? 4.591 -5.410 2.739 1.00 92.19 78 HIS A CA 1
ATOM 600 C C . HIS A 1 78 ? 5.665 -5.583 1.662 1.00 92.19 78 HIS A C 1
ATOM 602 O O . HIS A 1 78 ? 5.495 -6.453 0.811 1.00 92.19 78 HIS A O 1
ATOM 608 N N . PHE A 1 79 ? 6.801 -4.880 1.747 1.00 95.56 79 PHE A N 1
ATOM 609 C CA . PHE A 1 79 ? 7.933 -5.110 0.840 1.00 95.56 79 PHE A CA 1
ATOM 610 C C . PHE A 1 79 ? 8.442 -6.557 0.921 1.00 95.56 79 PHE A C 1
ATOM 612 O O . PHE A 1 79 ? 8.801 -7.142 -0.096 1.00 95.56 79 PHE A O 1
ATOM 619 N N . SER A 1 80 ? 8.408 -7.162 2.115 1.00 93.94 80 SER A N 1
ATOM 620 C CA . SER A 1 80 ? 8.718 -8.583 2.310 1.00 93.94 80 SER A CA 1
ATOM 621 C C . SER A 1 80 ? 7.499 -9.480 2.051 1.00 93.94 80 SER A C 1
ATOM 623 O O . SER A 1 80 ? 7.634 -10.576 1.508 1.00 93.94 80 SER A O 1
ATOM 625 N N . ALA A 1 81 ? 6.292 -9.051 2.441 1.00 91.00 81 ALA A N 1
ATOM 626 C CA . ALA A 1 81 ? 5.097 -9.894 2.346 1.00 91.00 81 ALA A CA 1
ATOM 627 C C . ALA A 1 81 ? 4.680 -10.193 0.896 1.00 91.00 81 ALA A C 1
ATOM 629 O O . ALA A 1 81 ? 4.250 -11.311 0.618 1.00 91.00 81 ALA A O 1
ATOM 630 N N . VAL A 1 82 ? 4.810 -9.227 -0.017 1.00 93.31 82 VAL A N 1
ATOM 631 C CA . VAL A 1 82 ? 4.479 -9.389 -1.443 1.00 93.31 82 VAL A CA 1
ATOM 632 C C . VAL A 1 82 ? 5.268 -10.543 -2.082 1.00 93.31 82 VAL A C 1
ATOM 634 O O . VAL A 1 82 ? 4.634 -11.521 -2.483 1.00 93.31 82 VAL A O 1
ATOM 637 N N . PRO A 1 83 ? 6.614 -10.529 -2.122 1.00 94.06 83 PRO A N 1
ATOM 638 C CA . PRO A 1 83 ? 7.384 -11.604 -2.747 1.00 94.06 83 PRO A CA 1
ATOM 639 C C . PRO A 1 83 ? 7.212 -12.943 -2.018 1.00 94.06 83 PRO A C 1
ATOM 641 O O . PRO A 1 83 ? 7.079 -13.979 -2.664 1.00 94.06 83 PRO A O 1
ATOM 644 N N . LEU A 1 84 ? 7.089 -12.951 -0.685 1.00 91.81 84 LEU A N 1
ATOM 645 C CA . LEU A 1 84 ? 6.831 -14.186 0.068 1.00 91.81 84 LEU A CA 1
ATOM 646 C C . LEU A 1 84 ? 5.514 -14.882 -0.316 1.00 91.81 84 LEU A C 1
ATOM 648 O O . LEU A 1 84 ? 5.404 -16.096 -0.151 1.00 91.81 84 LEU A O 1
ATOM 652 N N . ASN A 1 85 ? 4.521 -14.139 -0.814 1.00 86.56 85 ASN A N 1
ATOM 653 C CA . ASN A 1 85 ? 3.214 -14.686 -1.184 1.00 86.56 85 ASN A CA 1
ATOM 654 C C . ASN A 1 85 ? 3.007 -14.832 -2.698 1.00 86.56 85 ASN A C 1
ATOM 656 O O . ASN A 1 85 ? 2.216 -15.6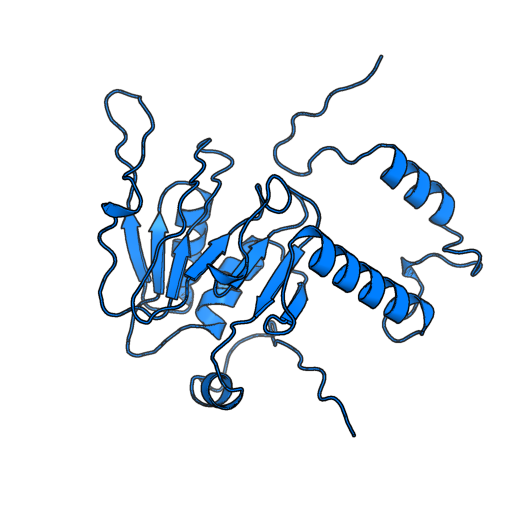86 -3.099 1.00 86.56 85 ASN A O 1
ATOM 660 N N . LEU A 1 86 ? 3.673 -14.018 -3.523 1.00 89.88 86 LEU A N 1
ATOM 661 C CA . LEU A 1 86 ? 3.446 -13.963 -4.971 1.00 89.88 86 LEU A CA 1
ATOM 662 C C . LEU A 1 86 ? 4.599 -14.513 -5.821 1.00 89.88 86 LEU A C 1
ATOM 664 O O . LEU A 1 86 ? 4.418 -14.630 -7.031 1.00 89.88 86 LEU A O 1
ATOM 668 N N . HIS A 1 87 ? 5.757 -14.861 -5.242 1.00 88.94 87 HIS A N 1
ATOM 669 C CA . HIS A 1 87 ? 6.876 -15.370 -6.043 1.00 88.94 87 HIS A CA 1
ATOM 670 C C . HIS A 1 87 ? 6.537 -16.650 -6.821 1.00 88.94 87 HIS A C 1
ATOM 672 O O . HIS A 1 87 ? 5.707 -17.477 -6.424 1.00 88.94 87 HIS A O 1
ATOM 678 N N . LEU A 1 88 ? 7.278 -16.824 -7.909 1.00 88.88 88 LEU A N 1
ATOM 679 C CA . LEU A 1 88 ? 7.402 -18.041 -8.685 1.00 88.88 88 LEU A CA 1
ATOM 680 C C . LEU A 1 88 ? 8.867 -18.396 -8.835 1.00 88.88 88 LEU A C 1
ATOM 682 O O . LEU A 1 88 ? 9.669 -17.555 -9.218 1.00 88.88 88 LEU A O 1
ATOM 686 N N . ASP A 1 89 ? 9.200 -19.668 -8.642 1.00 88.31 89 ASP A N 1
ATOM 687 C CA . ASP A 1 89 ? 10.555 -20.161 -8.917 1.00 88.31 89 ASP A CA 1
ATOM 688 C C . ASP A 1 89 ? 10.949 -19.986 -10.396 1.00 88.31 89 ASP A C 1
ATOM 690 O O . ASP A 1 89 ? 12.129 -19.930 -10.730 1.00 88.31 89 ASP A O 1
ATOM 694 N N . SER A 1 90 ? 9.960 -19.898 -11.294 1.00 91.19 90 SER A N 1
ATOM 695 C CA . SER A 1 90 ? 10.149 -19.795 -12.743 1.00 91.19 90 SER A CA 1
ATOM 696 C C . SER A 1 90 ? 10.148 -18.366 -13.296 1.00 91.19 90 SER A C 1
ATOM 698 O O . SER A 1 90 ? 10.257 -18.213 -14.513 1.00 91.19 90 SER A O 1
ATOM 700 N N . ALA A 1 91 ? 9.941 -17.332 -12.474 1.00 94.12 91 ALA A N 1
ATOM 701 C CA . ALA A 1 91 ? 9.818 -15.953 -12.953 1.00 94.12 91 ALA A CA 1
ATOM 702 C C . ALA A 1 91 ? 10.283 -14.930 -11.901 1.00 94.12 91 ALA A C 1
ATOM 704 O O . ALA A 1 91 ? 9.953 -15.089 -10.725 1.00 94.12 91 ALA A O 1
ATOM 705 N N . PRO A 1 92 ? 10.978 -13.848 -12.283 1.00 97.00 92 PRO A N 1
ATOM 706 C CA . PRO A 1 92 ? 11.369 -12.813 -11.333 1.00 97.00 92 PRO A CA 1
ATOM 707 C C . PRO A 1 92 ? 10.158 -12.006 -10.841 1.00 97.00 92 PRO A C 1
ATOM 709 O O . PRO A 1 92 ? 9.142 -11.891 -11.529 1.00 97.00 92 PRO A O 1
ATOM 712 N N . GLY A 1 93 ? 10.252 -11.427 -9.646 1.00 98.06 93 GLY A N 1
ATOM 713 C CA . GLY A 1 93 ? 9.423 -10.283 -9.272 1.00 98.06 93 GLY A CA 1
ATOM 714 C C . GLY A 1 93 ? 9.927 -9.041 -10.000 1.00 98.06 93 GLY A C 1
ATOM 715 O O . GLY A 1 93 ? 11.105 -8.706 -9.882 1.00 98.06 93 GLY A O 1
ATOM 716 N N . VAL A 1 94 ? 9.058 -8.371 -10.751 1.00 98.56 94 VAL A N 1
ATOM 717 C CA . VAL A 1 94 ? 9.415 -7.152 -11.481 1.00 98.56 94 VAL A CA 1
ATOM 718 C C . VAL A 1 94 ? 9.081 -5.955 -10.613 1.00 98.56 94 VAL A C 1
ATOM 720 O O . VAL A 1 94 ? 7.953 -5.835 -10.136 1.00 98.56 94 VAL A O 1
ATOM 723 N N . TYR A 1 95 ? 10.048 -5.071 -10.421 1.00 98.69 95 TYR A N 1
ATOM 724 C CA . TYR A 1 95 ? 9.896 -3.853 -9.639 1.00 98.69 95 TYR A CA 1
ATOM 725 C C . TYR A 1 95 ? 10.143 -2.648 -10.537 1.00 98.69 95 TYR A C 1
ATOM 727 O O . TYR A 1 95 ? 11.222 -2.499 -11.103 1.00 98.69 95 TYR A O 1
ATOM 735 N N . VAL A 1 96 ? 9.133 -1.796 -10.672 1.00 98.69 96 VAL A N 1
ATOM 736 C CA . VAL A 1 96 ? 9.244 -0.525 -11.383 1.00 98.69 96 VAL A CA 1
ATOM 737 C C . VAL A 1 96 ? 9.784 0.514 -10.412 1.00 98.69 96 VAL A C 1
ATOM 739 O O . VAL A 1 96 ? 9.142 0.829 -9.406 1.00 98.69 96 VAL A O 1
ATOM 742 N N . GLU A 1 97 ? 10.974 1.022 -10.709 1.00 98.00 97 GLU A N 1
ATOM 743 C CA . GLU A 1 97 ? 11.719 1.939 -9.857 1.00 98.00 97 GLU A CA 1
ATOM 744 C C . GLU A 1 97 ? 11.553 3.371 -10.353 1.00 98.00 97 GLU A C 1
ATOM 746 O O . GLU A 1 97 ? 11.924 3.721 -11.471 1.00 98.00 97 GLU A O 1
ATOM 751 N N . ASN A 1 98 ? 10.967 4.204 -9.497 1.00 96.00 98 ASN A N 1
ATOM 752 C CA . ASN A 1 98 ? 10.757 5.625 -9.741 1.00 96.00 98 ASN A CA 1
ATOM 753 C C . ASN A 1 98 ? 11.204 6.509 -8.571 1.00 96.00 98 ASN A C 1
ATOM 755 O O . ASN A 1 98 ? 11.171 7.725 -8.696 1.00 96.00 98 ASN A O 1
ATOM 759 N N . GLY A 1 99 ? 11.636 5.942 -7.446 1.00 95.75 99 GLY A N 1
ATOM 760 C CA . GLY A 1 99 ? 12.094 6.721 -6.301 1.00 95.75 99 GLY A CA 1
ATOM 761 C C . GLY A 1 99 ? 12.493 5.866 -5.107 1.00 95.75 99 GLY A C 1
ATOM 762 O O . GLY A 1 99 ? 12.747 4.663 -5.207 1.00 95.75 99 GLY A O 1
ATOM 763 N N . ILE A 1 100 ? 12.593 6.500 -3.941 1.00 96.06 100 ILE A N 1
ATOM 764 C CA . ILE A 1 100 ? 13.174 5.862 -2.755 1.00 96.06 100 ILE A CA 1
ATOM 765 C C . ILE A 1 100 ? 12.364 4.664 -2.230 1.00 96.06 100 ILE A C 1
ATOM 767 O O . ILE A 1 100 ? 12.949 3.731 -1.665 1.00 96.06 100 ILE A O 1
ATOM 771 N N . TRP A 1 101 ? 11.032 4.673 -2.353 1.00 97.62 101 TRP A N 1
ATOM 772 C CA . TRP A 1 101 ? 10.182 3.612 -1.808 1.00 97.62 101 TRP A CA 1
ATOM 773 C C . TRP A 1 101 ? 10.157 2.385 -2.711 1.00 97.62 101 TRP A C 1
ATOM 775 O O . TRP A 1 101 ? 10.293 1.276 -2.195 1.00 97.62 101 TRP A O 1
ATOM 785 N N . SER A 1 102 ? 10.050 2.573 -4.024 1.00 97.94 102 SER A N 1
ATOM 786 C CA . SER A 1 102 ? 10.140 1.517 -5.037 1.00 97.94 102 SER A CA 1
ATOM 787 C C . SER A 1 102 ? 11.505 0.827 -5.007 1.00 97.94 102 SER A C 1
ATOM 789 O O . SER A 1 102 ? 11.554 -0.388 -4.829 1.00 97.94 102 SER A O 1
ATOM 791 N N . VAL A 1 103 ? 12.611 1.583 -4.990 1.00 98.06 103 VAL A N 1
ATOM 792 C CA . VAL A 1 103 ? 13.969 1.024 -4.803 1.00 98.06 103 VAL A CA 1
ATOM 793 C C . VAL A 1 103 ? 14.085 0.271 -3.469 1.00 98.06 103 VAL A C 1
ATOM 795 O O . VAL A 1 103 ? 14.712 -0.790 -3.369 1.00 98.06 103 VAL A O 1
ATOM 798 N N . GLY A 1 104 ? 13.456 0.792 -2.412 1.00 98.06 104 GLY A N 1
ATOM 799 C CA . GLY A 1 104 ? 13.375 0.118 -1.117 1.00 98.06 104 GLY A CA 1
ATOM 800 C C . GLY A 1 104 ? 12.626 -1.218 -1.176 1.00 98.06 104 GLY A C 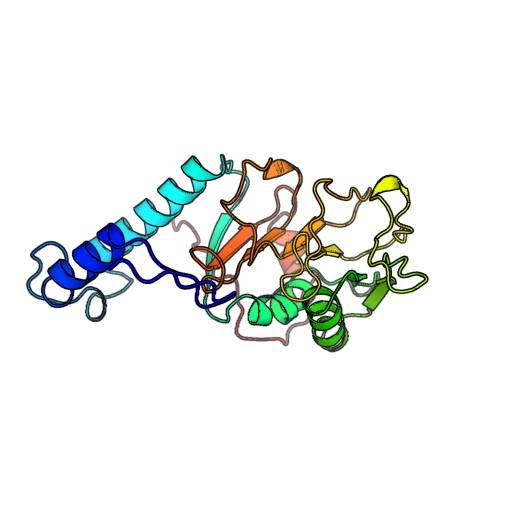1
ATOM 801 O O . GLY A 1 104 ? 13.053 -2.178 -0.527 1.00 98.06 104 GLY A O 1
ATOM 802 N N . ALA A 1 105 ? 11.547 -1.287 -1.956 1.00 98.25 105 ALA A N 1
ATOM 803 C CA . ALA A 1 105 ? 10.770 -2.498 -2.180 1.00 98.25 105 ALA A CA 1
ATOM 804 C C . ALA A 1 105 ? 11.568 -3.536 -2.979 1.00 98.25 105 ALA A C 1
ATOM 806 O O . ALA A 1 105 ? 11.616 -4.691 -2.550 1.00 98.25 105 ALA A O 1
ATOM 807 N N . THR A 1 106 ? 12.276 -3.132 -4.040 1.00 98.56 106 THR A N 1
ATOM 808 C CA . THR A 1 106 ? 13.184 -4.012 -4.795 1.00 98.56 106 THR A CA 1
ATOM 809 C C . THR A 1 106 ? 14.246 -4.618 -3.884 1.00 98.56 106 THR A C 1
ATOM 811 O O . THR A 1 106 ? 14.429 -5.837 -3.843 1.00 98.56 106 THR A O 1
ATOM 814 N N . LYS A 1 107 ? 14.937 -3.778 -3.099 1.00 98.44 107 LYS A N 1
ATOM 815 C CA . LYS A 1 107 ? 16.030 -4.216 -2.219 1.00 98.44 107 LYS A CA 1
ATOM 816 C C . LYS A 1 107 ? 15.568 -5.238 -1.183 1.00 98.44 107 LYS A C 1
ATOM 818 O O . LYS A 1 107 ? 16.314 -6.157 -0.843 1.00 98.44 107 LYS A O 1
ATOM 823 N N . GLU A 1 108 ? 14.368 -5.061 -0.642 1.00 98.06 108 GLU A N 1
ATOM 824 C CA . GLU A 1 108 ? 13.783 -6.029 0.281 1.00 98.06 108 GLU A CA 1
ATOM 825 C C . GLU A 1 108 ? 13.318 -7.292 -0.454 1.00 98.06 108 GLU A C 1
ATOM 827 O O . GLU A 1 108 ? 13.561 -8.399 0.026 1.00 98.06 108 GLU A O 1
ATOM 832 N N . GLY A 1 109 ? 12.718 -7.143 -1.636 1.00 97.00 109 GLY A N 1
ATOM 833 C CA . GLY A 1 109 ? 12.233 -8.248 -2.456 1.00 97.00 109 GLY A CA 1
ATOM 834 C C . GLY A 1 109 ? 13.320 -9.207 -2.921 1.00 97.00 109 GLY A C 1
ATOM 835 O O . GLY A 1 109 ? 13.117 -10.422 -2.882 1.00 97.00 109 GLY A O 1
ATOM 836 N N . ALA A 1 110 ? 14.510 -8.684 -3.216 1.00 97.62 110 ALA A N 1
ATOM 837 C CA . ALA A 1 110 ? 15.695 -9.459 -3.584 1.00 97.62 110 ALA A CA 1
ATOM 838 C C . ALA A 1 110 ? 16.126 -10.487 -2.521 1.00 97.62 110 ALA A C 1
ATOM 840 O O . ALA A 1 110 ? 16.885 -11.408 -2.815 1.00 97.62 110 ALA A O 1
ATOM 841 N N . LYS A 1 111 ? 15.642 -10.368 -1.276 1.00 96.94 111 LYS A N 1
ATOM 842 C CA . LYS A 1 111 ? 15.888 -11.360 -0.217 1.00 96.94 111 LYS A CA 1
ATOM 843 C C . LYS A 1 111 ? 15.025 -12.618 -0.351 1.00 96.94 111 LYS A C 1
ATOM 845 O O . LYS A 1 111 ? 15.332 -13.619 0.294 1.00 96.94 111 LYS A O 1
ATOM 850 N N . PHE A 1 112 ? 13.938 -12.563 -1.122 1.00 94.75 112 PHE A N 1
ATOM 851 C CA . PHE A 1 112 ? 12.899 -13.600 -1.156 1.00 94.75 112 PHE A CA 1
ATOM 852 C C . PHE A 1 112 ? 12.572 -14.111 -2.563 1.00 94.75 112 PHE A C 1
ATOM 854 O O . PHE A 1 112 ? 11.941 -15.157 -2.685 1.00 94.75 112 PHE A O 1
ATOM 861 N N . THR A 1 113 ? 12.973 -13.403 -3.617 1.00 93.50 113 THR A N 1
ATOM 862 C CA . THR A 1 113 ? 12.765 -13.812 -5.011 1.00 93.50 113 THR A CA 1
ATOM 863 C C . THR A 1 113 ? 13.875 -13.261 -5.909 1.00 93.50 113 THR A C 1
ATOM 865 O O . THR A 1 113 ? 14.595 -12.344 -5.512 1.00 93.50 113 THR A O 1
ATOM 868 N N . GLN A 1 114 ? 14.027 -13.817 -7.115 1.00 96.56 114 GLN A N 1
ATOM 869 C CA . GLN A 1 114 ? 14.808 -13.152 -8.160 1.00 96.56 114 GLN A CA 1
ATOM 870 C C . GLN A 1 114 ? 14.091 -11.857 -8.539 1.00 96.56 114 GLN A C 1
ATOM 872 O O . GLN A 1 114 ? 12.870 -11.857 -8.675 1.00 96.56 114 GLN A O 1
ATOM 877 N N . VAL A 1 115 ? 14.834 -10.767 -8.691 1.00 97.56 115 VAL A N 1
ATOM 878 C CA . VAL A 1 115 ? 14.261 -9.456 -9.005 1.00 97.56 115 VAL A CA 1
ATOM 879 C C . VAL A 1 115 ? 14.705 -8.988 -10.376 1.00 97.56 115 VAL A C 1
ATOM 881 O O . VAL A 1 115 ? 15.854 -9.194 -10.765 1.00 97.56 115 VAL A O 1
ATOM 884 N N . GLU A 1 116 ? 13.791 -8.331 -11.073 1.00 98.06 116 GLU A N 1
ATOM 885 C CA . GLU A 1 116 ? 14.082 -7.549 -12.265 1.00 98.06 116 GLU A CA 1
ATOM 886 C C . GLU A 1 116 ? 13.637 -6.109 -12.012 1.00 98.06 116 GLU A C 1
ATOM 888 O O . GLU A 1 116 ? 12.457 -5.848 -11.778 1.00 98.06 116 GLU A O 1
ATOM 893 N N . SER A 1 117 ? 14.599 -5.188 -12.000 1.00 97.94 117 SER A N 1
ATOM 894 C CA . SER A 1 117 ? 14.343 -3.760 -11.821 1.00 97.94 117 SER A CA 1
ATOM 895 C C . SER A 1 117 ? 14.112 -3.100 -13.173 1.00 97.94 117 SER A C 1
ATOM 897 O O . SER A 1 117 ? 14.941 -3.226 -14.074 1.00 97.94 117 SER A O 1
ATOM 899 N N . VAL A 1 118 ? 13.014 -2.362 -13.294 1.00 98.19 118 VAL A N 1
ATOM 900 C CA . VAL A 1 118 ? 12.699 -1.517 -14.447 1.00 98.19 118 VAL A CA 1
ATOM 901 C C . VAL A 1 118 ? 12.782 -0.070 -13.980 1.00 98.19 118 VAL A C 1
ATOM 903 O O . VAL A 1 118 ? 11.844 0.444 -13.374 1.00 98.19 118 VAL A O 1
ATOM 906 N N . ASP A 1 119 ? 13.928 0.564 -14.221 1.00 97.31 119 ASP A N 1
ATOM 907 C CA . ASP A 1 119 ? 14.115 1.988 -13.945 1.00 97.31 119 ASP A CA 1
ATOM 908 C C . ASP A 1 119 ? 13.357 2.807 -14.993 1.00 97.31 119 ASP A C 1
ATOM 910 O O . ASP A 1 119 ? 13.609 2.688 -16.195 1.00 97.31 119 ASP A O 1
ATOM 914 N N . ILE A 1 120 ? 12.398 3.607 -14.533 1.00 97.31 120 ILE A N 1
ATOM 915 C CA . ILE A 1 120 ? 11.590 4.471 -15.397 1.00 97.31 120 ILE A CA 1
ATOM 916 C C . ILE A 1 120 ? 11.972 5.941 -15.265 1.00 97.31 120 ILE A C 1
ATOM 918 O O . ILE A 1 120 ? 11.275 6.791 -15.811 1.00 97.31 120 ILE A O 1
ATOM 922 N N . ARG A 1 121 ? 13.035 6.274 -14.529 1.00 95.06 121 ARG A N 1
ATOM 923 C CA . ARG A 1 121 ? 13.483 7.656 -14.353 1.00 95.06 121 ARG A CA 1
ATOM 924 C C . ARG A 1 121 ? 14.194 8.148 -15.601 1.00 95.06 121 ARG A C 1
ATOM 926 O O . ARG A 1 121 ? 15.079 7.489 -16.140 1.00 95.06 121 ARG A O 1
ATOM 933 N N . THR A 1 122 ? 13.841 9.354 -16.029 1.00 94.62 122 THR A N 1
ATOM 934 C CA . THR A 1 122 ? 14.466 10.028 -17.176 1.00 94.62 122 THR A CA 1
ATOM 935 C C . THR A 1 122 ? 15.049 11.375 -16.780 1.00 94.62 122 THR A C 1
ATOM 937 O O . THR A 1 122 ? 14.960 12.353 -17.521 1.00 94.62 122 THR A O 1
ATOM 940 N N . ASP A 1 123 ? 15.640 11.424 -15.589 1.00 91.00 123 ASP A N 1
ATOM 941 C CA . ASP A 1 123 ? 16.219 12.639 -15.031 1.00 91.00 123 ASP A CA 1
ATOM 942 C C . ASP A 1 123 ? 17.305 13.205 -15.949 1.00 91.00 123 ASP A C 1
ATOM 944 O O . ASP A 1 123 ? 18.267 12.520 -16.314 1.00 91.00 123 ASP A O 1
ATOM 948 N N . LYS A 1 124 ? 17.177 14.484 -16.305 1.00 89.62 124 LYS A N 1
ATOM 949 C CA . LYS A 1 124 ? 18.129 15.163 -17.186 1.00 89.62 124 LYS A CA 1
ATOM 950 C C . LYS A 1 124 ? 18.260 16.633 -16.819 1.00 89.62 124 LYS A C 1
ATOM 952 O O . LYS A 1 124 ? 17.271 17.310 -16.569 1.00 89.62 124 LYS A O 1
ATOM 957 N N . ASP A 1 125 ? 19.496 17.132 -16.794 1.00 87.31 125 ASP A N 1
ATOM 958 C CA . ASP A 1 125 ? 19.807 18.549 -16.552 1.00 87.31 125 ASP A CA 1
ATOM 959 C C . ASP A 1 125 ? 19.164 19.117 -15.264 1.00 87.31 125 ASP A C 1
ATOM 961 O O . ASP A 1 125 ? 18.787 20.285 -15.193 1.00 87.31 125 ASP A O 1
ATOM 965 N N . GLY A 1 126 ? 19.023 18.275 -14.230 1.00 81.81 126 GLY A N 1
ATOM 966 C CA . GLY A 1 126 ? 18.400 18.638 -12.951 1.00 81.81 126 GLY A CA 1
ATOM 967 C C . GLY A 1 126 ? 16.868 18.680 -12.964 1.00 81.81 126 GLY A C 1
ATOM 968 O O . GLY A 1 126 ? 16.275 19.039 -11.948 1.00 81.81 126 GLY A O 1
ATOM 969 N N . GLN A 1 127 ? 16.226 18.318 -14.078 1.00 84.06 127 GLN A N 1
ATOM 970 C CA . GLN A 1 127 ? 14.786 18.091 -14.148 1.00 84.06 127 GLN A CA 1
ATOM 971 C C . GLN A 1 127 ? 14.476 16.631 -13.835 1.00 84.06 127 GLN A C 1
ATOM 973 O O . GLN A 1 127 ? 15.103 15.723 -14.382 1.00 84.06 127 GLN A O 1
ATOM 978 N N . PHE A 1 128 ? 13.514 16.442 -12.937 1.00 87.12 128 PHE A N 1
ATOM 979 C CA . PHE A 1 128 ? 13.013 15.138 -12.534 1.00 87.12 128 PHE A CA 1
ATOM 980 C C . PHE A 1 128 ? 11.853 14.732 -13.432 1.00 87.12 128 PHE A C 1
ATOM 982 O O . PHE A 1 128 ? 10.883 15.483 -13.532 1.00 87.12 128 PHE A O 1
ATOM 989 N N . ASP A 1 129 ? 11.945 13.557 -14.051 1.00 92.94 129 ASP A N 1
ATOM 990 C CA . ASP A 1 129 ? 10.891 13.050 -14.934 1.00 92.94 129 ASP A CA 1
ATOM 991 C C . ASP A 1 129 ? 10.864 11.512 -14.963 1.00 92.94 129 ASP A C 1
ATOM 993 O O . ASP A 1 129 ? 11.778 10.849 -14.452 1.00 92.94 129 ASP A O 1
ATOM 997 N N . ILE A 1 130 ? 9.794 10.944 -15.517 1.00 96.12 130 ILE A N 1
ATOM 998 C CA . ILE A 1 130 ? 9.603 9.500 -15.669 1.00 96.12 130 ILE A CA 1
ATOM 999 C C . ILE A 1 130 ? 9.045 9.134 -17.047 1.00 96.12 130 ILE A C 1
ATOM 1001 O O . ILE A 1 130 ? 8.304 9.895 -17.664 1.00 96.12 130 ILE A O 1
ATOM 1005 N N . LEU A 1 131 ? 9.328 7.910 -17.494 1.00 97.00 131 LEU A N 1
ATOM 1006 C CA . LEU A 1 131 ? 8.696 7.333 -18.676 1.00 97.00 131 LEU A CA 1
ATOM 1007 C C . LEU A 1 131 ? 7.179 7.182 -18.464 1.00 97.00 131 LEU A C 1
ATOM 1009 O O . LEU A 1 131 ? 6.754 6.696 -17.402 1.00 97.00 131 LEU A O 1
ATOM 1013 N N . PRO A 1 132 ? 6.350 7.499 -19.476 1.00 96.31 132 PRO A N 1
ATOM 1014 C CA . PRO A 1 132 ? 4.932 7.165 -19.435 1.00 96.31 132 PRO A CA 1
ATOM 1015 C C . PRO A 1 132 ? 4.748 5.643 -19.372 1.00 96.31 132 PRO A C 1
ATOM 1017 O O . PRO A 1 132 ? 5.567 4.884 -19.890 1.00 96.31 132 PRO A O 1
ATOM 1020 N N . VAL A 1 133 ? 3.642 5.178 -18.780 1.00 97.12 133 VAL A N 1
ATOM 1021 C CA . VAL A 1 133 ? 3.376 3.737 -18.563 1.00 97.12 133 VAL A CA 1
ATOM 1022 C C . VAL A 1 133 ? 3.444 2.926 -19.860 1.00 97.12 133 VAL A C 1
ATOM 1024 O O . VAL A 1 133 ? 3.899 1.784 -19.861 1.00 97.12 133 VAL A O 1
ATOM 1027 N N . SER A 1 134 ? 3.031 3.523 -20.979 1.00 96.44 134 SER A N 1
ATOM 1028 C CA . SER A 1 134 ? 3.091 2.895 -22.306 1.00 96.44 134 SER A CA 1
ATOM 1029 C C . SER A 1 134 ? 4.509 2.587 -22.812 1.00 96.44 134 SER A C 1
ATOM 1031 O O . SER A 1 134 ? 4.655 1.750 -23.702 1.00 96.44 134 SER A O 1
ATOM 1033 N N . GLU A 1 135 ? 5.542 3.211 -22.241 1.00 97.31 135 GLU A N 1
ATOM 1034 C CA . GLU A 1 135 ? 6.953 3.024 -22.606 1.00 97.31 135 GLU A CA 1
ATOM 1035 C C . GLU A 1 135 ? 7.706 2.102 -21.632 1.00 97.31 135 GLU A C 1
ATOM 1037 O O . GLU A 1 135 ? 8.896 1.830 -21.813 1.00 97.31 135 GLU A O 1
ATOM 1042 N N . TRP A 1 136 ? 7.034 1.580 -20.601 1.00 97.31 136 TRP A N 1
ATOM 1043 C CA . TRP A 1 136 ? 7.668 0.685 -19.637 1.00 97.31 136 TRP A CA 1
ATOM 1044 C C . TRP A 1 136 ? 8.026 -0.649 -20.292 1.00 97.31 136 TRP A C 1
ATOM 1046 O O . TRP A 1 136 ? 7.168 -1.394 -20.768 1.00 97.31 136 TRP A O 1
ATOM 1056 N N . SER A 1 137 ? 9.314 -0.985 -20.262 1.00 95.62 137 SER A N 1
ATOM 1057 C CA . SER A 1 137 ? 9.835 -2.244 -20.798 1.00 95.62 137 SER A CA 1
ATOM 1058 C C . SER A 1 137 ? 9.653 -3.383 -19.790 1.00 95.62 137 SER A C 1
ATOM 1060 O O . SER A 1 137 ? 10.616 -3.858 -19.196 1.00 95.62 137 SER A O 1
ATOM 1062 N N . LEU A 1 138 ? 8.403 -3.799 -19.564 1.00 97.25 138 LEU A N 1
ATOM 1063 C CA . LEU A 1 138 ? 8.081 -4.908 -18.661 1.00 97.25 138 LEU A CA 1
ATOM 1064 C C . LEU A 1 138 ? 8.416 -6.265 -19.317 1.00 97.25 138 LEU A C 1
ATOM 1066 O O . LEU A 1 138 ? 7.999 -6.506 -20.456 1.00 97.25 138 LEU A O 1
ATOM 1070 N N . PRO A 1 139 ? 9.119 -7.182 -18.625 1.00 95.56 139 PRO A N 1
ATOM 1071 C CA . PRO A 1 139 ? 9.433 -8.500 -19.168 1.00 95.56 139 PRO A CA 1
ATOM 1072 C C . PRO A 1 139 ? 8.168 -9.348 -19.307 1.00 95.56 139 PRO A C 1
ATOM 1074 O O . PRO A 1 139 ? 7.278 -9.300 -18.469 1.00 95.56 139 PRO A O 1
ATOM 1077 N N . GLN A 1 140 ? 8.114 -10.198 -20.336 1.00 94.12 140 GLN A N 1
ATOM 1078 C CA . GLN A 1 140 ? 6.946 -11.050 -20.605 1.00 94.12 140 GLN A CA 1
ATOM 1079 C C . GLN A 1 140 ? 6.675 -12.089 -19.498 1.00 94.12 140 GLN A C 1
ATOM 1081 O O . GLN A 1 140 ? 5.540 -12.544 -19.325 1.00 94.12 140 GLN A O 1
ATOM 1086 N N . ASN A 1 141 ? 7.723 -12.510 -18.782 1.00 94.56 141 ASN A N 1
ATOM 1087 C CA . ASN A 1 141 ? 7.640 -13.488 -17.705 1.00 94.56 141 ASN A CA 1
ATOM 1088 C C . ASN A 1 141 ? 7.914 -12.806 -16.366 1.00 94.56 141 ASN A C 1
ATOM 1090 O O . ASN A 1 141 ? 9.042 -12.405 -16.098 1.00 94.56 141 ASN A O 1
ATOM 1094 N N . ALA A 1 142 ? 6.893 -12.724 -15.519 1.00 96.31 142 ALA A N 1
ATOM 1095 C CA . ALA A 1 142 ? 6.981 -12.086 -14.216 1.00 96.31 142 ALA A CA 1
ATOM 1096 C C . ALA A 1 142 ? 6.103 -12.812 -13.190 1.00 96.31 142 ALA A C 1
ATOM 1098 O O . ALA A 1 142 ? 5.002 -13.275 -13.496 1.00 96.31 142 ALA A O 1
ATOM 1099 N N . SER A 1 143 ? 6.586 -12.891 -11.952 1.00 95.38 143 SER A N 1
ATOM 1100 C CA . SER A 1 143 ? 5.816 -13.349 -10.791 1.00 95.38 143 SER A CA 1
ATOM 1101 C C . SER A 1 143 ? 4.745 -12.341 -10.391 1.00 95.38 143 SER A C 1
ATOM 1103 O O . SER A 1 143 ? 3.648 -12.727 -9.994 1.00 95.38 143 SER A O 1
ATOM 1105 N N . PHE A 1 144 ? 5.091 -11.058 -10.475 1.00 96.31 144 PHE A N 1
ATOM 1106 C CA . PHE A 1 144 ? 4.260 -9.890 -10.200 1.00 96.31 144 PHE A CA 1
ATOM 1107 C C . PHE A 1 144 ? 4.960 -8.643 -10.747 1.00 96.31 144 PHE A C 1
ATOM 1109 O O . PHE A 1 144 ? 6.179 -8.663 -10.925 1.00 96.31 144 PHE A O 1
ATOM 1116 N N . ILE A 1 145 ? 4.195 -7.577 -10.974 1.00 98.25 145 ILE A N 1
ATOM 1117 C CA . ILE A 1 145 ? 4.697 -6.230 -11.258 1.00 98.25 145 ILE A CA 1
ATOM 1118 C C . ILE A 1 145 ? 4.420 -5.373 -10.026 1.00 98.25 145 ILE A C 1
ATOM 1120 O O . ILE A 1 145 ? 3.263 -5.187 -9.660 1.00 98.25 145 ILE A O 1
ATOM 1124 N N . HIS A 1 146 ? 5.455 -4.876 -9.360 1.00 98.31 146 HIS A N 1
ATOM 1125 C CA . HIS A 1 146 ? 5.344 -3.975 -8.214 1.00 98.31 146 HIS A CA 1
ATOM 1126 C C . HIS A 1 146 ? 5.724 -2.556 -8.623 1.00 98.31 146 HIS A C 1
ATOM 1128 O O . HIS A 1 146 ? 6.723 -2.365 -9.311 1.00 98.31 146 HIS A O 1
ATOM 1134 N N . TYR A 1 147 ? 4.943 -1.563 -8.199 1.00 98.38 147 TYR A N 1
ATOM 1135 C CA . TYR A 1 147 ? 5.296 -0.158 -8.385 1.00 98.38 147 TYR A CA 1
ATOM 1136 C C . TYR A 1 147 ? 4.771 0.735 -7.254 1.00 98.38 147 TYR A C 1
ATOM 1138 O O . TYR A 1 147 ? 3.836 0.382 -6.524 1.00 98.38 147 TYR A O 1
ATOM 1146 N N . CYS A 1 148 ? 5.373 1.919 -7.109 1.00 98.19 148 CYS A N 1
ATOM 1147 C CA . CYS A 1 148 ? 4.919 2.953 -6.185 1.00 98.19 148 CYS A CA 1
ATOM 1148 C C . CYS A 1 148 ? 4.280 4.115 -6.965 1.00 98.19 148 CYS A C 1
ATOM 1150 O O . CYS A 1 148 ? 5.000 4.967 -7.490 1.00 98.19 148 CYS A O 1
ATOM 1152 N N . PRO A 1 149 ? 2.937 4.199 -7.046 1.00 97.00 149 PRO A N 1
ATOM 1153 C CA . PRO A 1 149 ? 2.269 5.284 -7.758 1.00 97.00 149 PRO A CA 1
ATOM 1154 C C . PRO A 1 149 ? 2.485 6.666 -7.138 1.00 97.00 149 PRO A C 1
ATOM 1156 O O . PRO A 1 149 ? 2.179 7.644 -7.801 1.00 97.00 149 PRO A O 1
ATOM 1159 N N . ASN A 1 150 ? 2.973 6.782 -5.898 1.00 97.19 150 ASN A N 1
ATOM 1160 C CA . ASN A 1 150 ? 3.307 8.075 -5.301 1.00 97.19 150 ASN A CA 1
ATOM 1161 C C . ASN A 1 150 ? 4.584 7.991 -4.451 1.00 97.19 150 ASN A C 1
ATOM 1163 O O . ASN A 1 150 ? 4.526 7.627 -3.269 1.00 97.19 150 ASN A O 1
ATOM 1167 N N . GLU A 1 151 ? 5.703 8.471 -4.985 1.00 96.44 151 GLU A N 1
ATOM 1168 C CA . GLU A 1 151 ? 6.979 8.595 -4.276 1.00 96.44 151 GLU A CA 1
ATOM 1169 C C . GLU A 1 151 ? 7.018 9.887 -3.451 1.00 96.44 151 GLU A C 1
ATOM 1171 O O . GLU A 1 151 ? 7.125 10.989 -3.978 1.00 96.44 151 GLU A O 1
ATOM 1176 N N . THR A 1 152 ? 6.907 9.776 -2.121 1.00 94.06 152 THR A N 1
ATOM 1177 C CA . THR A 1 152 ? 6.751 10.969 -1.260 1.00 94.06 152 THR A CA 1
ATOM 1178 C C . THR A 1 152 ? 7.985 11.849 -1.154 1.00 94.06 152 THR A C 1
ATOM 1180 O O . THR A 1 152 ? 7.846 13.010 -0.792 1.00 94.06 152 THR A O 1
ATOM 1183 N N . ILE A 1 153 ? 9.178 11.276 -1.320 1.00 92.31 153 ILE A N 1
ATOM 1184 C CA . ILE A 1 153 ? 10.433 12.025 -1.181 1.00 92.31 153 ILE A CA 1
ATOM 1185 C C . ILE A 1 153 ? 10.786 12.675 -2.513 1.00 92.31 153 ILE A C 1
ATOM 1187 O O . ILE A 1 153 ? 11.114 13.855 -2.542 1.00 92.31 153 ILE A O 1
ATOM 1191 N N . ASP A 1 154 ? 10.651 11.912 -3.595 1.00 92.38 154 ASP A N 1
ATOM 1192 C CA . ASP A 1 154 ? 10.967 12.352 -4.950 1.00 92.38 154 ASP A CA 1
ATOM 1193 C C . ASP A 1 154 ? 9.864 13.235 -5.563 1.00 92.38 154 ASP A C 1
ATOM 1195 O O . ASP A 1 154 ? 10.116 13.966 -6.515 1.00 92.38 154 ASP A O 1
ATOM 1199 N N . GLY A 1 155 ? 8.649 13.223 -4.999 1.00 93.19 155 GLY A N 1
ATOM 1200 C CA . GLY A 1 155 ? 7.543 14.077 -5.442 1.00 93.19 155 GLY A CA 1
ATOM 1201 C C . GLY A 1 155 ? 6.908 13.626 -6.758 1.00 93.19 155 GLY A C 1
ATOM 1202 O O . GLY A 1 155 ? 6.398 14.456 -7.505 1.00 93.19 155 GLY A O 1
ATOM 1203 N N . ILE A 1 156 ? 6.943 12.323 -7.041 1.00 94.56 156 ILE A N 1
ATOM 1204 C CA . ILE A 1 156 ? 6.456 11.733 -8.294 1.00 94.56 156 ILE A CA 1
ATOM 1205 C C . ILE A 1 156 ? 5.117 11.055 -8.039 1.00 94.56 156 ILE A C 1
ATOM 1207 O O . ILE A 1 156 ? 4.998 10.260 -7.104 1.00 94.56 156 ILE A O 1
ATOM 1211 N N . GLU A 1 157 ? 4.134 11.319 -8.899 1.00 95.50 157 GLU A N 1
ATOM 1212 C CA . GLU A 1 157 ? 2.847 10.625 -8.895 1.00 95.50 157 GLU A CA 1
ATOM 1213 C C . GLU A 1 157 ? 2.517 10.078 -10.291 1.00 95.50 157 GLU A C 1
ATOM 1215 O O . GLU A 1 157 ? 2.587 10.791 -11.289 1.00 95.50 157 GLU A O 1
ATOM 1220 N N . ILE A 1 158 ? 2.143 8.799 -10.351 1.00 96.75 158 ILE A N 1
ATOM 1221 C CA . ILE A 1 158 ? 1.740 8.088 -11.566 1.00 96.75 158 ILE A CA 1
ATOM 1222 C C . ILE A 1 158 ? 0.213 7.950 -11.556 1.00 96.75 158 ILE A C 1
ATOM 1224 O O . ILE A 1 158 ? -0.397 7.459 -10.598 1.00 96.75 158 ILE A O 1
ATOM 1228 N N . PHE A 1 159 ? -0.427 8.400 -12.634 1.00 95.25 159 PHE A N 1
ATOM 1229 C CA . PHE A 1 159 ? -1.888 8.381 -12.768 1.00 95.25 159 PHE A CA 1
ATOM 1230 C C . PHE A 1 159 ? -2.404 7.129 -13.474 1.00 95.25 159 PHE A C 1
ATOM 1232 O O . PHE A 1 159 ? -3.483 6.639 -13.147 1.00 95.25 159 PHE A O 1
ATOM 1239 N N . GLU A 1 160 ? -1.616 6.602 -14.405 1.00 96.38 160 GLU A N 1
ATOM 1240 C CA . GLU A 1 160 ? -1.945 5.419 -15.190 1.00 96.38 160 GLU A CA 1
ATOM 1241 C C . GLU A 1 160 ? -1.611 4.126 -14.433 1.00 96.38 160 GLU A C 1
ATOM 1243 O O . GLU A 1 160 ? -0.649 4.055 -13.664 1.00 96.38 160 GLU A O 1
ATOM 1248 N N . VAL A 1 161 ? -2.413 3.085 -14.656 1.00 96.38 161 VAL A N 1
ATOM 1249 C CA . VAL A 1 161 ? -2.174 1.754 -14.086 1.00 96.38 161 VAL A CA 1
ATOM 1250 C C . VAL A 1 161 ? -1.439 0.898 -15.122 1.00 96.38 161 VAL A C 1
ATOM 1252 O O . VAL A 1 161 ? -1.951 0.747 -16.238 1.00 96.38 161 VAL A O 1
ATOM 1255 N N . PRO A 1 162 ? -0.258 0.335 -14.801 1.00 96.25 162 PRO A N 1
ATOM 1256 C CA . PRO A 1 162 ? 0.436 -0.572 -15.704 1.00 96.25 162 PRO A CA 1
ATOM 1257 C C . PRO A 1 162 ? -0.381 -1.838 -15.933 1.00 96.25 162 PRO A C 1
ATOM 1259 O O . PRO A 1 162 ? -1.063 -2.334 -15.040 1.00 96.25 162 PRO A O 1
ATOM 1262 N N . LYS A 1 163 ? -0.276 -2.389 -17.140 1.00 94.25 163 LYS A N 1
ATOM 1263 C CA . LYS A 1 163 ? -0.913 -3.654 -17.506 1.00 94.25 163 LYS A CA 1
ATOM 1264 C C . LYS A 1 163 ? 0.150 -4.673 -17.852 1.00 94.25 163 LYS A C 1
ATOM 1266 O O . LYS A 1 163 ? 1.150 -4.352 -18.487 1.00 94.25 163 LYS A O 1
ATOM 1271 N N . HIS A 1 164 ? -0.110 -5.916 -17.486 1.00 94.62 164 HIS A N 1
ATOM 1272 C CA . HIS A 1 164 ? 0.737 -7.035 -17.844 1.00 94.62 164 HIS A CA 1
ATOM 1273 C C . HIS A 1 164 ? -0.152 -8.230 -18.228 1.00 94.62 164 HIS A C 1
ATOM 1275 O O . HIS A 1 164 ? -1.191 -8.435 -17.602 1.00 94.62 164 HIS A O 1
ATOM 1281 N N . PRO A 1 165 ? 0.192 -9.013 -19.270 1.00 88.88 165 PRO A N 1
ATOM 1282 C CA . PRO A 1 165 ? -0.704 -10.039 -19.810 1.00 88.88 165 PRO A CA 1
ATOM 1283 C C . PRO A 1 165 ? -1.031 -11.177 -18.833 1.00 88.88 165 PRO A C 1
ATOM 1285 O O . PRO A 1 165 ? -2.054 -11.838 -18.998 1.00 88.88 165 PRO A O 1
ATOM 1288 N N . THR A 1 166 ? -0.156 -11.454 -17.861 1.00 87.88 166 THR A N 1
ATOM 1289 C CA . THR A 1 166 ? -0.272 -12.637 -16.983 1.00 87.88 166 THR A CA 1
ATOM 1290 C C . THR A 1 166 ? 0.044 -12.370 -15.511 1.00 87.88 166 THR A C 1
ATOM 1292 O O . THR A 1 166 ? -0.643 -12.882 -14.629 1.00 87.88 166 THR A O 1
ATOM 1295 N N . ALA A 1 167 ? 1.111 -11.622 -15.238 1.00 93.56 167 ALA A N 1
ATOM 1296 C CA . ALA A 1 167 ? 1.535 -11.266 -13.888 1.00 93.56 167 ALA A CA 1
ATOM 1297 C C . ALA A 1 167 ? 0.593 -10.264 -13.185 1.00 93.56 167 ALA A C 1
ATOM 1299 O O . ALA A 1 167 ? 0.109 -9.336 -13.833 1.00 93.56 167 ALA A O 1
ATOM 1300 N N . PRO A 1 168 ? 0.385 -10.425 -11.864 1.00 94.50 168 PRO A N 1
ATOM 1301 C CA . PRO A 1 168 ? -0.435 -9.542 -11.045 1.00 94.50 168 PRO A CA 1
ATOM 1302 C C . PRO A 1 168 ? 0.185 -8.143 -10.878 1.00 94.50 168 PRO A C 1
ATOM 1304 O O . PRO A 1 168 ? 1.401 -8.027 -10.702 1.00 94.50 168 PRO A O 1
ATOM 1307 N N . ILE A 1 169 ? -0.649 -7.103 -10.840 1.00 96.31 169 ILE A N 1
ATOM 1308 C CA . ILE A 1 169 ? -0.267 -5.707 -10.579 1.00 96.31 169 ILE A CA 1
ATOM 1309 C C . ILE A 1 169 ? -0.362 -5.362 -9.085 1.00 96.31 169 ILE A C 1
ATOM 1311 O O . ILE A 1 169 ? -1.432 -5.392 -8.470 1.00 96.31 169 ILE A O 1
ATOM 1315 N N . VAL A 1 170 ? 0.774 -4.989 -8.500 1.00 97.19 170 VAL A N 1
ATOM 1316 C CA . VAL A 1 170 ? 0.941 -4.684 -7.079 1.00 97.19 170 VAL A CA 1
ATOM 1317 C C . VAL A 1 170 ? 1.302 -3.212 -6.885 1.00 97.19 170 VAL A C 1
ATOM 1319 O O . VAL A 1 170 ? 2.321 -2.756 -7.400 1.00 97.19 170 VAL A O 1
ATOM 1322 N N . ALA A 1 171 ? 0.519 -2.478 -6.093 1.00 97.00 171 ALA A N 1
ATOM 1323 C CA . ALA A 1 171 ? 0.719 -1.044 -5.876 1.00 97.00 171 ALA A CA 1
ATOM 1324 C C . ALA A 1 171 ? 0.959 -0.677 -4.401 1.00 97.00 171 ALA A C 1
ATOM 1326 O O . ALA A 1 171 ? 0.149 -1.005 -3.526 1.00 97.00 171 ALA A O 1
ATOM 1327 N N . ASP A 1 172 ? 2.036 0.076 -4.143 1.00 96.94 172 ASP A N 1
ATOM 1328 C CA . ASP A 1 172 ? 2.241 0.794 -2.878 1.00 96.94 172 ASP A CA 1
ATOM 1329 C C . ASP A 1 172 ? 1.505 2.137 -2.887 1.00 96.94 172 ASP A C 1
ATOM 1331 O O . ASP A 1 172 ? 2.028 3.165 -3.322 1.00 96.94 172 ASP A O 1
ATOM 1335 N N . MET A 1 173 ? 0.287 2.149 -2.359 1.00 95.88 173 MET A N 1
ATOM 1336 C CA . MET A 1 173 ? -0.537 3.352 -2.282 1.00 95.88 173 MET A CA 1
ATOM 1337 C C . MET A 1 173 ? -0.420 4.075 -0.937 1.00 95.88 173 MET A C 1
ATOM 1339 O O . MET A 1 173 ? -1.279 4.890 -0.609 1.00 95.88 173 MET A O 1
ATOM 1343 N N . SER A 1 174 ? 0.636 3.834 -0.146 1.00 94.00 174 SER A N 1
ATOM 1344 C CA . SER A 1 174 ? 0.761 4.371 1.222 1.00 94.00 174 SER A CA 1
ATOM 1345 C C . SER A 1 174 ? 0.490 5.875 1.338 1.00 94.00 174 SER A C 1
ATOM 1347 O O . SER A 1 174 ? -0.101 6.318 2.316 1.00 94.00 174 SER A O 1
ATOM 1349 N N . SER A 1 175 ? 0.921 6.671 0.361 1.00 94.19 175 SER A N 1
ATOM 1350 C CA . SER A 1 175 ? 0.804 8.138 0.371 1.00 94.19 175 SER A CA 1
ATOM 1351 C C . SER A 1 175 ? -0.392 8.706 -0.384 1.00 94.19 175 SER A C 1
ATOM 1353 O O . SER A 1 175 ? -0.667 9.896 -0.247 1.00 94.19 175 SER A O 1
ATOM 1355 N N . MET A 1 176 ? -1.086 7.888 -1.172 1.00 94.06 176 MET A N 1
ATOM 1356 C CA . MET A 1 176 ? -2.124 8.354 -2.099 1.00 94.06 176 MET A CA 1
ATOM 1357 C C . MET A 1 176 ? -3.451 7.601 -1.961 1.00 94.06 176 MET A C 1
ATOM 1359 O O . MET A 1 176 ? -4.453 8.022 -2.528 1.00 94.06 176 MET A O 1
ATOM 1363 N N . ILE A 1 177 ? -3.516 6.544 -1.145 1.00 93.44 177 ILE A N 1
ATOM 1364 C CA . ILE A 1 177 ? -4.780 5.862 -0.872 1.00 93.44 177 ILE A CA 1
ATOM 1365 C C . ILE A 1 177 ? -5.810 6.855 -0.310 1.00 93.44 177 ILE A C 1
ATOM 1367 O O . ILE A 1 177 ? -5.496 7.680 0.555 1.00 93.44 177 ILE A O 1
ATOM 1371 N N . LEU A 1 178 ? -7.039 6.793 -0.835 1.00 93.19 178 LEU A N 1
ATOM 1372 C CA . LEU A 1 178 ? -8.148 7.703 -0.511 1.00 93.19 178 LEU A CA 1
ATOM 1373 C C . LEU A 1 178 ? -7.891 9.195 -0.827 1.00 93.19 178 LEU A C 1
ATOM 1375 O O . LEU A 1 178 ? -8.631 10.048 -0.338 1.00 93.19 178 LEU A O 1
ATOM 1379 N N . SER A 1 179 ? -6.862 9.550 -1.610 1.00 93.44 179 SER A N 1
ATOM 1380 C CA . SER A 1 179 ? -6.678 10.935 -2.084 1.00 93.44 179 SER A CA 1
ATOM 1381 C C . SER A 1 179 ? -7.562 11.271 -3.288 1.00 93.44 179 SER A C 1
ATOM 1383 O O . SER A 1 179 ? -7.899 12.436 -3.489 1.00 93.44 179 SER A O 1
ATOM 1385 N N . ARG A 1 180 ? -7.934 10.250 -4.065 1.00 93.31 180 ARG A N 1
ATOM 1386 C CA . ARG A 1 180 ? -8.751 10.314 -5.277 1.00 93.31 180 ARG A CA 1
ATOM 1387 C C . ARG A 1 180 ? -9.516 9.007 -5.464 1.00 93.31 180 ARG A C 1
ATOM 1389 O O . ARG A 1 180 ? -9.191 7.999 -4.831 1.00 93.31 180 ARG A O 1
ATOM 1396 N N . GLU A 1 181 ? -10.503 9.024 -6.349 1.00 93.75 181 GLU A N 1
ATOM 1397 C CA . GLU A 1 181 ? -11.151 7.798 -6.809 1.00 93.75 181 GLU A CA 1
ATOM 1398 C C . GLU A 1 181 ? -10.165 6.965 -7.635 1.00 93.75 181 GLU A C 1
ATOM 1400 O O . GLU A 1 181 ? -9.412 7.492 -8.457 1.00 93.75 181 GLU A O 1
ATOM 1405 N N . ILE A 1 182 ? -10.164 5.657 -7.395 1.00 92.94 182 ILE A N 1
ATOM 1406 C CA . ILE A 1 182 ? -9.417 4.675 -8.178 1.00 92.94 182 ILE A CA 1
ATOM 1407 C C . ILE A 1 182 ? -10.355 3.526 -8.522 1.00 92.94 182 ILE A C 1
ATOM 1409 O O . ILE A 1 182 ? -11.258 3.203 -7.748 1.00 92.94 182 ILE A O 1
ATOM 1413 N N . ASN A 1 183 ? -10.113 2.882 -9.655 1.00 94.06 183 ASN A N 1
ATOM 1414 C CA . ASN A 1 183 ? -10.760 1.621 -9.963 1.00 94.06 183 ASN A CA 1
ATOM 1415 C C . ASN A 1 183 ? -9.942 0.479 -9.345 1.00 94.06 183 ASN A C 1
ATOM 1417 O O . ASN A 1 183 ? -8.852 0.163 -9.816 1.00 94.06 183 ASN A O 1
ATOM 1421 N N . VAL A 1 184 ? -10.447 -0.116 -8.262 1.00 92.44 184 VAL A N 1
ATOM 1422 C CA . VAL A 1 184 ? -9.750 -1.197 -7.541 1.00 92.44 184 VAL A CA 1
ATOM 1423 C C . VAL A 1 184 ? -9.567 -2.437 -8.419 1.00 92.44 184 VAL A C 1
ATOM 1425 O O . VAL A 1 184 ? -8.565 -3.129 -8.271 1.00 92.44 184 VAL A O 1
ATOM 1428 N N . ASP A 1 185 ? -10.466 -2.665 -9.381 1.00 90.31 185 ASP A N 1
ATOM 1429 C CA . ASP A 1 185 ? -10.418 -3.812 -10.295 1.00 90.31 185 ASP A CA 1
ATOM 1430 C C . ASP A 1 185 ? -9.241 -3.760 -11.290 1.00 90.31 185 ASP A C 1
ATOM 1432 O O . ASP A 1 185 ? -8.932 -4.776 -11.911 1.00 90.31 185 ASP A O 1
ATOM 1436 N N . ASP A 1 186 ? -8.569 -2.611 -11.437 1.00 92.75 186 ASP A N 1
ATOM 1437 C CA . ASP A 1 186 ? -7.342 -2.497 -12.241 1.00 92.75 186 ASP A CA 1
ATOM 1438 C C . ASP A 1 186 ? -6.107 -3.052 -11.508 1.00 92.75 186 ASP A C 1
ATOM 1440 O O . ASP A 1 186 ? -5.019 -3.131 -12.082 1.00 92.75 186 ASP A O 1
ATOM 1444 N N . PHE A 1 187 ? -6.264 -3.435 -10.237 1.00 93.94 187 PHE A N 1
ATOM 1445 C CA . PHE A 1 187 ? -5.197 -3.925 -9.384 1.00 93.94 187 PHE A CA 1
ATOM 1446 C C . PHE A 1 187 ? -5.490 -5.314 -8.848 1.00 93.94 187 PHE A C 1
ATOM 1448 O O . PHE A 1 187 ? -6.621 -5.732 -8.618 1.00 93.94 187 PHE A O 1
ATOM 1455 N N . ASP A 1 188 ? -4.406 -6.000 -8.542 1.00 91.62 188 ASP A N 1
ATOM 1456 C CA . ASP A 1 188 ? -4.416 -7.366 -8.052 1.00 91.62 188 ASP A CA 1
ATOM 1457 C C . ASP A 1 188 ? -4.040 -7.436 -6.569 1.00 91.62 188 ASP A C 1
ATOM 1459 O O . ASP A 1 188 ? -4.482 -8.323 -5.829 1.00 91.62 188 ASP A O 1
ATOM 1463 N N . LEU A 1 189 ? -3.226 -6.472 -6.133 1.00 93.31 189 LEU A N 1
ATOM 1464 C CA . LEU A 1 189 ? -2.885 -6.219 -4.744 1.00 93.31 189 LEU A CA 1
ATOM 1465 C C . LEU A 1 189 ? -2.612 -4.725 -4.569 1.00 93.31 189 LEU A C 1
ATOM 1467 O O . LEU A 1 189 ? -1.680 -4.173 -5.147 1.00 93.31 189 LEU A O 1
ATOM 1471 N N . ILE A 1 190 ? -3.369 -4.084 -3.688 1.00 94.12 190 ILE A N 1
ATOM 1472 C CA . ILE A 1 190 ? -3.052 -2.745 -3.187 1.00 94.12 190 ILE A CA 1
ATOM 1473 C C . ILE A 1 190 ? -2.638 -2.891 -1.728 1.00 94.12 190 ILE A C 1
ATOM 1475 O O . ILE A 1 190 ? -3.285 -3.621 -0.969 1.00 94.12 190 ILE A O 1
ATOM 1479 N N . TYR A 1 191 ? -1.577 -2.195 -1.327 1.00 93.88 191 TYR A N 1
ATOM 1480 C CA . TYR A 1 191 ? -1.291 -1.989 0.085 1.00 93.88 191 TYR A CA 1
ATOM 1481 C C . TYR A 1 191 ? -0.966 -0.532 0.393 1.00 93.88 191 TYR A C 1
ATOM 1483 O O . TYR A 1 191 ? -0.504 0.224 -0.457 1.00 93.88 191 TYR A O 1
ATOM 1491 N N . ALA A 1 192 ? -1.205 -0.142 1.639 1.00 92.44 192 ALA A N 1
ATOM 1492 C CA . ALA A 1 192 ? -0.878 1.183 2.141 1.00 92.44 192 ALA A CA 1
ATOM 1493 C C . ALA A 1 192 ? -0.410 1.083 3.592 1.00 92.44 192 ALA A C 1
ATOM 1495 O O . ALA A 1 192 ? -0.874 0.222 4.330 1.00 92.44 192 ALA A O 1
ATOM 1496 N N . GLY A 1 193 ? 0.529 1.931 4.006 1.00 88.62 193 GLY A N 1
ATOM 1497 C CA . GLY A 1 193 ? 0.874 2.139 5.410 1.00 88.62 193 GLY A CA 1
ATOM 1498 C C . GLY A 1 193 ? 0.098 3.309 6.016 1.00 88.62 193 GLY A C 1
ATOM 1499 O O . GLY A 1 193 ? 0.118 4.409 5.467 1.00 88.62 193 GLY A O 1
ATOM 1500 N N . ALA A 1 194 ? -0.495 3.094 7.192 1.00 83.88 194 ALA A N 1
ATOM 1501 C CA . ALA A 1 194 ? -1.412 4.033 7.844 1.00 83.88 194 ALA A CA 1
ATOM 1502 C C . ALA A 1 194 ? -0.864 5.433 8.169 1.00 83.88 194 ALA A C 1
ATOM 1504 O O . ALA A 1 194 ? -1.635 6.346 8.462 1.00 83.88 194 ALA A O 1
ATOM 1505 N N . GLN A 1 195 ? 0.460 5.592 8.240 1.00 79.88 195 GLN A N 1
ATOM 1506 C CA . GLN A 1 195 ? 1.075 6.796 8.794 1.00 79.88 195 GLN A CA 1
ATOM 1507 C C . GLN A 1 195 ? 1.103 7.983 7.821 1.00 79.88 195 GLN A C 1
ATOM 1509 O O . GLN A 1 195 ? 1.252 9.117 8.264 1.00 79.88 195 GLN A O 1
ATOM 1514 N N . LYS A 1 196 ? 0.989 7.754 6.508 1.00 74.62 196 LYS A N 1
ATOM 1515 C CA . LYS A 1 196 ? 0.992 8.834 5.500 1.00 74.62 196 LYS A CA 1
ATOM 1516 C C . LYS A 1 196 ? -0.434 9.260 5.153 1.00 74.62 196 LYS A C 1
ATOM 1518 O O . LYS A 1 196 ? -0.770 10.439 5.163 1.00 74.62 196 LYS A O 1
ATOM 1523 N N . LYS A 1 197 ? -1.283 8.274 4.887 1.00 62.84 197 LYS A N 1
ATOM 1524 C CA . LYS A 1 197 ? -2.727 8.398 4.702 1.00 62.84 197 LYS A CA 1
ATOM 1525 C C . LYS A 1 197 ? -3.394 7.297 5.506 1.00 62.84 197 LYS A C 1
ATOM 1527 O O . LYS A 1 197 ? -2.757 6.287 5.792 1.00 62.84 197 LYS A O 1
ATOM 1532 N N . TYR A 1 198 ? -4.636 7.538 5.922 1.00 54.62 198 TYR A N 1
ATOM 1533 C CA . TYR A 1 198 ? -5.330 6.692 6.883 1.00 54.62 198 TYR A CA 1
ATOM 1534 C C . TYR A 1 198 ? -5.159 5.211 6.561 1.00 54.62 198 TYR A C 1
ATOM 1536 O O . TYR A 1 198 ? -5.537 4.758 5.486 1.00 54.62 198 TYR A O 1
ATOM 1544 N N . TRP A 1 199 ? -4.697 4.493 7.583 1.00 47.09 199 TRP A N 1
ATOM 1545 C CA . TRP A 1 199 ? -4.867 3.061 7.745 1.00 47.09 199 TRP A CA 1
ATOM 1546 C C . TRP A 1 199 ? -4.031 2.131 6.833 1.00 47.09 199 TRP A C 1
ATOM 1548 O O . TRP A 1 199 ? -3.684 2.462 5.705 1.00 47.09 199 TRP A O 1
ATOM 1558 N N . SER A 1 200 ? -3.661 0.955 7.362 1.00 44.75 200 SER A N 1
ATOM 1559 C CA . SER A 1 200 ? -2.922 -0.065 6.614 1.00 44.75 200 SER A CA 1
ATOM 1560 C C . SER A 1 200 ? -3.861 -1.141 6.088 1.00 44.75 200 SER A C 1
ATOM 1562 O O . SER A 1 200 ? -4.462 -1.867 6.884 1.00 44.75 200 SER A O 1
ATOM 1564 N N . PHE A 1 201 ? -3.986 -1.244 4.768 1.00 55.72 201 PHE A N 1
ATOM 1565 C CA . PHE A 1 201 ? -4.875 -2.203 4.112 1.00 55.72 201 PHE A CA 1
ATOM 1566 C C . PHE A 1 201 ? -4.118 -3.103 3.152 1.00 55.72 201 PHE A C 1
ATOM 1568 O O . PHE A 1 201 ? -3.058 -2.738 2.651 1.00 55.72 201 PHE A O 1
ATOM 1575 N N . TRP A 1 202 ? -4.700 -4.265 2.888 1.00 47.88 202 TRP A N 1
ATOM 1576 C CA . TRP A 1 202 ? -4.257 -5.203 1.870 1.00 47.88 202 TRP A CA 1
ATOM 1577 C C . TRP A 1 202 ? -5.474 -5.747 1.131 1.00 47.88 202 TRP A C 1
ATOM 1579 O O . TRP A 1 202 ? -6.441 -6.146 1.784 1.00 47.88 202 TRP A O 1
ATOM 1589 N N . PHE A 1 203 ? -5.403 -5.773 -0.199 1.00 53.12 203 PHE A N 1
ATOM 1590 C CA . PHE A 1 203 ? -6.450 -6.310 -1.067 1.00 53.12 203 PHE A CA 1
ATOM 1591 C C . PHE A 1 203 ? -6.013 -7.629 -1.704 1.00 53.12 203 PHE A C 1
ATOM 1593 O O . PHE A 1 203 ? -4.886 -7.736 -2.190 1.00 53.12 203 PHE A O 1
ATOM 1600 N N . LYS A 1 204 ? -6.893 -8.639 -1.684 1.00 47.81 204 LYS A N 1
ATOM 1601 C CA . LYS A 1 204 ? -6.632 -9.960 -2.281 1.00 47.81 204 LYS A CA 1
ATOM 1602 C C . LYS A 1 204 ? -7.243 -10.115 -3.673 1.00 47.81 204 LYS A C 1
ATOM 1604 O O . LYS A 1 204 ? -8.431 -9.919 -3.844 1.00 47.81 204 LYS A O 1
ATOM 1609 N N . TYR A 1 205 ? -6.413 -10.624 -4.571 1.00 52.56 205 TYR A N 1
ATOM 1610 C CA . TYR A 1 205 ? -6.623 -11.088 -5.945 1.00 52.56 205 TYR A CA 1
ATOM 1611 C C . TYR A 1 205 ? -7.932 -11.843 -6.306 1.00 52.56 205 TYR A C 1
ATOM 1613 O O . TYR A 1 205 ? -8.274 -12.839 -5.660 1.00 52.56 205 TYR A O 1
ATOM 1621 N N . ARG A 1 206 ? -8.528 -11.475 -7.459 1.00 43.72 206 ARG A N 1
ATOM 1622 C CA . ARG A 1 206 ? -9.765 -12.006 -8.092 1.00 43.72 206 ARG A CA 1
ATOM 1623 C C . ARG A 1 206 ? -9.673 -13.428 -8.687 1.00 43.72 206 ARG A C 1
ATOM 1625 O O . ARG A 1 206 ? -10.676 -14.126 -8.753 1.00 43.72 206 ARG A O 1
ATOM 1632 N N . ASN A 1 207 ? -8.493 -13.898 -9.109 1.00 38.81 207 ASN A N 1
ATOM 1633 C CA . ASN A 1 207 ? -8.349 -15.119 -9.936 1.00 38.81 207 ASN A CA 1
ATOM 1634 C C . ASN A 1 207 ? -7.337 -16.188 -9.449 1.00 38.81 207 ASN A C 1
ATOM 1636 O O . ASN A 1 207 ? -6.951 -17.072 -10.213 1.00 38.81 207 ASN A O 1
ATOM 1640 N N . TYR A 1 208 ? -6.918 -16.184 -8.178 1.00 47.25 208 TYR A N 1
ATOM 1641 C CA . TYR A 1 208 ? -6.115 -17.277 -7.608 1.00 47.25 208 TYR A CA 1
ATOM 1642 C C . TYR A 1 208 ? -7.013 -18.121 -6.721 1.00 47.25 208 TYR A C 1
ATOM 1644 O O . TYR A 1 208 ? -7.315 -17.759 -5.582 1.00 47.25 208 TYR A O 1
ATOM 1652 N N . SER A 1 209 ? -7.405 -19.289 -7.237 1.00 40.81 209 SER A N 1
ATOM 1653 C CA . SER A 1 209 ? -7.942 -20.354 -6.393 1.00 40.81 209 SER A CA 1
ATOM 1654 C C . SER A 1 209 ? -7.023 -20.551 -5.182 1.00 40.81 209 SER A C 1
ATOM 1656 O O . SER A 1 209 ? -5.791 -20.529 -5.295 1.00 40.81 209 SER A O 1
ATOM 1658 N N . GLN A 1 210 ? -7.636 -20.795 -4.024 1.00 42.47 210 GLN A N 1
ATOM 1659 C CA . GLN A 1 210 ? -6.980 -21.196 -2.774 1.00 42.47 210 GLN A CA 1
ATOM 1660 C C . GLN A 1 210 ? -5.916 -22.295 -2.977 1.00 42.47 210 GLN A C 1
ATOM 1662 O O . GLN A 1 210 ? -4.935 -22.374 -2.233 1.00 42.47 210 GLN A O 1
ATOM 1667 N N . ASP A 1 211 ? -6.075 -23.117 -4.016 1.00 35.06 211 ASP A N 1
ATOM 1668 C CA . ASP A 1 211 ? -5.164 -24.201 -4.368 1.00 35.06 211 ASP A CA 1
ATOM 1669 C C . ASP A 1 211 ? -3.834 -23.730 -4.965 1.00 35.06 211 ASP A C 1
ATOM 1671 O O . ASP A 1 211 ? -2.813 -24.388 -4.766 1.00 35.06 211 ASP A O 1
ATOM 1675 N N . VAL A 1 212 ? -3.793 -22.588 -5.653 1.00 41.78 212 VAL A N 1
ATOM 1676 C CA . VAL A 1 212 ? -2.559 -22.084 -6.275 1.00 41.78 212 VAL A CA 1
ATOM 1677 C C . VAL A 1 212 ? -1.640 -21.460 -5.220 1.00 41.78 212 VAL A C 1
ATOM 1679 O O . VAL A 1 212 ? -0.442 -21.739 -5.209 1.00 41.78 212 VAL A O 1
ATOM 1682 N N . ILE A 1 213 ? -2.210 -20.744 -4.243 1.00 43.84 213 ILE A N 1
ATOM 1683 C CA . ILE A 1 213 ? -1.484 -20.266 -3.051 1.00 43.84 213 ILE A CA 1
ATOM 1684 C C . ILE A 1 213 ? -0.988 -21.449 -2.200 1.00 43.84 213 ILE A C 1
ATOM 1686 O O . ILE A 1 213 ? 0.013 -21.326 -1.503 1.00 43.84 213 ILE A O 1
ATOM 1690 N N . ARG A 1 214 ? -1.662 -22.608 -2.226 1.00 41.84 214 ARG A N 1
ATOM 1691 C CA . ARG A 1 214 ? -1.183 -23.836 -1.564 1.00 41.84 214 ARG A CA 1
ATOM 1692 C C . ARG A 1 214 ? -0.048 -24.523 -2.324 1.00 41.84 214 ARG A C 1
ATOM 1694 O O . ARG A 1 214 ? 0.871 -25.014 -1.677 1.00 41.84 214 ARG A O 1
ATOM 1701 N N . LYS A 1 215 ? -0.116 -24.568 -3.658 1.00 42.06 215 LYS A N 1
ATOM 1702 C CA . LYS A 1 215 ? 0.847 -25.274 -4.523 1.00 42.06 215 LYS A CA 1
ATOM 1703 C C . LYS A 1 215 ? 2.161 -24.518 -4.745 1.00 42.06 215 LYS A C 1
ATOM 1705 O O . LYS A 1 215 ? 3.152 -25.154 -5.072 1.00 42.06 215 LYS A O 1
ATOM 1710 N N . ARG A 1 216 ? 2.189 -23.198 -4.540 1.00 50.41 216 ARG A N 1
ATOM 1711 C CA . ARG A 1 216 ? 3.369 -22.334 -4.747 1.00 50.41 216 ARG A CA 1
ATOM 1712 C C . ARG A 1 216 ? 4.166 -22.034 -3.464 1.00 50.41 216 ARG A C 1
ATOM 1714 O O . ARG A 1 216 ? 4.792 -20.990 -3.354 1.00 50.41 216 ARG A O 1
ATOM 1721 N N . ARG A 1 217 ? 4.113 -22.916 -2.453 1.00 50.50 217 ARG A N 1
ATOM 1722 C CA . ARG A 1 217 ? 4.783 -22.712 -1.150 1.00 50.50 217 ARG A CA 1
ATOM 1723 C C . ARG A 1 217 ? 6.008 -23.612 -0.970 1.00 50.50 217 ARG A C 1
ATOM 1725 O O . ARG A 1 217 ? 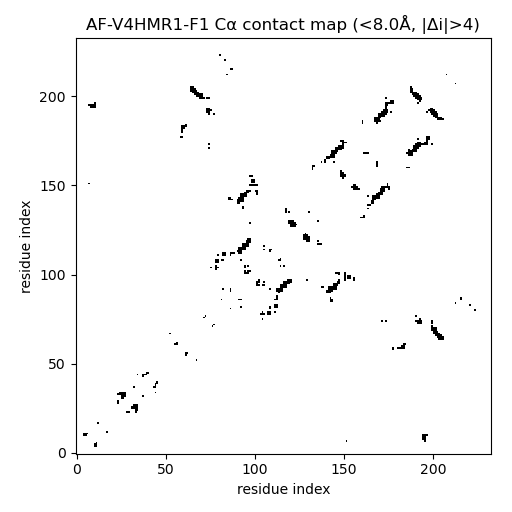5.835 -24.830 -0.921 1.00 50.50 217 ARG A O 1
ATOM 1732 N N . PRO A 1 218 ? 7.189 -23.058 -0.656 1.00 38.53 218 PRO A N 1
ATOM 1733 C CA . PRO A 1 218 ? 8.192 -23.763 0.130 1.00 38.53 218 PRO A CA 1
ATOM 1734 C C . PRO A 1 218 ? 7.718 -23.883 1.590 1.00 38.53 218 PRO A C 1
ATOM 1736 O O . PRO A 1 218 ? 7.149 -22.954 2.161 1.00 38.53 218 PRO A O 1
ATOM 1739 N N . ALA A 1 219 ? 7.973 -25.022 2.237 1.00 38.12 219 ALA A N 1
ATOM 1740 C CA . ALA A 1 219 ? 7.476 -25.357 3.580 1.00 38.12 219 ALA A CA 1
ATOM 1741 C C . ALA A 1 219 ? 8.062 -24.518 4.746 1.00 38.12 219 ALA A C 1
ATOM 1743 O O . ALA A 1 219 ? 7.824 -24.837 5.911 1.00 38.12 219 ALA A O 1
ATOM 1744 N N . LYS A 1 220 ? 8.845 -23.467 4.474 1.00 39.62 220 LYS A N 1
ATOM 1745 C CA . LYS A 1 220 ? 9.599 -22.715 5.488 1.00 39.62 220 LYS A CA 1
ATOM 1746 C C . LYS A 1 220 ? 9.663 -21.214 5.165 1.00 39.62 220 LYS A C 1
ATOM 1748 O O . LYS A 1 220 ? 10.671 -20.777 4.633 1.00 39.62 220 LYS A O 1
ATOM 1753 N N . ALA A 1 221 ? 8.648 -20.419 5.523 1.00 33.53 221 ALA A N 1
ATOM 1754 C CA . ALA A 1 221 ? 8.834 -18.978 5.770 1.00 33.53 221 ALA A CA 1
ATOM 1755 C C . ALA A 1 221 ? 7.637 -18.298 6.476 1.00 33.53 221 ALA A C 1
ATOM 1757 O O . ALA A 1 221 ? 6.527 -18.278 5.959 1.00 33.53 221 ALA A O 1
ATOM 1758 N N . CYS A 1 222 ? 7.957 -17.685 7.623 1.00 32.12 222 CYS A N 1
ATOM 1759 C CA . CYS A 1 222 ? 7.429 -16.458 8.244 1.00 32.12 222 CYS A CA 1
ATOM 1760 C C . CYS A 1 222 ? 5.959 -16.312 8.722 1.00 32.12 222 CYS A C 1
ATOM 1762 O O . CYS A 1 222 ? 4.993 -16.759 8.113 1.00 32.12 222 CYS A O 1
ATOM 1764 N N . ASN A 1 223 ? 5.816 -15.575 9.835 1.00 33.50 223 ASN A N 1
ATOM 1765 C CA . ASN A 1 223 ? 4.588 -15.273 10.591 1.00 33.50 223 ASN A CA 1
ATOM 1766 C C . ASN A 1 223 ? 3.626 -14.271 9.914 1.00 33.50 223 ASN A C 1
ATOM 1768 O O . ASN A 1 223 ? 2.578 -13.969 10.480 1.00 33.50 223 ASN A O 1
ATOM 1772 N N . PHE A 1 224 ? 3.915 -13.799 8.697 1.00 36.75 224 PHE A N 1
ATOM 1773 C CA . PHE A 1 224 ? 2.967 -13.042 7.863 1.00 36.75 224 PHE A CA 1
ATOM 1774 C C . PHE A 1 224 ? 1.980 -13.990 7.172 1.00 36.75 224 PHE A C 1
ATOM 1776 O O . PHE A 1 224 ? 1.810 -14.014 5.954 1.00 36.75 224 PHE A O 1
ATOM 1783 N N . ARG A 1 225 ? 1.350 -14.846 7.977 1.00 35.97 225 ARG A N 1
ATOM 1784 C CA . ARG A 1 225 ? 0.363 -15.803 7.506 1.00 35.97 225 ARG A CA 1
ATOM 1785 C C . ARG A 1 225 ? -0.954 -15.059 7.343 1.00 35.97 225 ARG A C 1
ATOM 1787 O O . ARG A 1 225 ? -1.519 -14.588 8.326 1.00 35.97 225 ARG A O 1
ATOM 1794 N N . LEU A 1 226 ? -1.459 -14.997 6.116 1.00 39.31 226 LEU A N 1
ATOM 1795 C CA . LEU A 1 226 ? -2.845 -14.629 5.836 1.00 39.31 226 LEU A CA 1
ATOM 1796 C C . LEU A 1 226 ? -3.749 -15.652 6.538 1.00 39.31 226 LEU A C 1
ATOM 1798 O O . LEU A 1 226 ? -4.002 -16.745 6.028 1.00 39.31 226 LEU A O 1
ATOM 1802 N N . CYS A 1 227 ? -4.150 -15.351 7.771 1.00 27.28 227 CYS A N 1
ATOM 1803 C CA . CYS A 1 227 ? -5.009 -16.215 8.562 1.00 27.28 227 CYS A CA 1
ATOM 1804 C C . CYS A 1 227 ? -6.408 -16.156 7.945 1.00 27.28 227 CYS A C 1
ATOM 1806 O O . CYS A 1 227 ? -7.138 -15.185 8.113 1.00 27.28 227 CYS A O 1
ATOM 1808 N N . HIS A 1 228 ? -6.766 -17.175 7.166 1.00 33.28 228 HIS A N 1
ATOM 1809 C CA . HIS A 1 228 ? -8.107 -17.293 6.615 1.00 33.28 228 HIS A CA 1
ATOM 1810 C C . HIS A 1 228 ? -9.111 -17.600 7.724 1.00 33.28 228 HIS A C 1
ATOM 1812 O O . HIS A 1 228 ? -8.990 -18.606 8.428 1.00 33.28 228 HIS A O 1
ATOM 1818 N N . ARG A 1 229 ? -10.154 -16.768 7.822 1.00 26.47 229 ARG A N 1
ATOM 1819 C CA . ARG A 1 229 ? -11.427 -17.174 8.415 1.00 26.47 229 ARG A CA 1
ATOM 1820 C C . ARG A 1 229 ? -12.018 -18.231 7.483 1.00 26.47 229 ARG A C 1
ATOM 1822 O O . ARG A 1 229 ? -12.680 -17.924 6.499 1.00 26.47 229 ARG A O 1
ATOM 1829 N N . SER A 1 230 ? -11.765 -19.501 7.787 1.00 27.42 230 SER A N 1
ATOM 1830 C CA . SER A 1 230 ? -12.703 -20.549 7.398 1.00 27.42 230 SER A CA 1
ATOM 1831 C C . SER A 1 230 ? -14.049 -20.129 7.977 1.00 27.42 230 SER A C 1
ATOM 1833 O O . SER A 1 230 ? -14.189 -20.094 9.201 1.00 27.42 230 SER A O 1
ATOM 1835 N N . LYS A 1 231 ? -15.027 -19.785 7.131 1.00 26.45 231 LYS A N 1
ATOM 1836 C CA . LYS A 1 231 ? -16.431 -19.859 7.536 1.00 26.45 231 LYS A CA 1
ATOM 1837 C C . LYS A 1 231 ? -16.667 -21.326 7.893 1.00 26.45 231 LYS A C 1
ATOM 1839 O O . LYS A 1 231 ? -16.899 -22.152 7.015 1.00 26.45 231 LYS A O 1
ATOM 1844 N N . ALA A 1 232 ? -16.471 -21.660 9.167 1.00 26.42 232 ALA A N 1
ATOM 1845 C CA . ALA A 1 232 ? -16.976 -22.896 9.723 1.00 26.42 232 ALA A CA 1
ATOM 1846 C C . ALA A 1 232 ? -18.489 -22.854 9.491 1.00 26.42 232 ALA A C 1
ATOM 1848 O O . ALA A 1 232 ? -19.149 -21.906 9.921 1.00 26.42 232 ALA A O 1
ATOM 1849 N N . LYS A 1 233 ? -18.972 -23.802 8.688 1.00 30.92 233 LYS A N 1
ATOM 1850 C CA . LYS A 1 233 ? -20.388 -24.152 8.661 1.00 30.92 233 LYS A CA 1
ATOM 1851 C C . LYS A 1 233 ? -20.801 -24.657 10.036 1.00 30.92 233 LYS A C 1
ATOM 1853 O O . LYS A 1 233 ? -19.943 -25.296 10.689 1.00 30.92 233 LYS A O 1
#

Sequence (233 aa):
MTVYNFCAGPAMLPPAVMEKAQAEFINWQGLGVSVMEISHRSKPFLKLAEECEASLRRLMNISDEFEVLFMHGGGRGHFSAVPLNLHLDSAPGVYVENGIWSVGATKEGAKFTQVESVDIRTDKDGQFDILPVSEWSLPQNASFIHYCPNETIDGIEIFEVPKHPTAPIVADMSSMILSREINVDDFDLIYAGAQKKYWSFWFKYRNYSQDVIRKRRPAKACNFRLCHRSKAK

Solvent-accessible surface area (backbone atoms only — not comparable to full-atom values): 13809 Å² total; per-residue (Å²): 132,89,83,85,67,84,50,81,59,68,38,76,74,60,65,74,59,52,54,50,51,60,72,26,48,68,32,31,92,76,71,73,38,28,67,88,74,54,54,79,85,35,70,72,45,44,50,51,54,50,52,52,52,53,48,49,31,63,75,48,66,52,57,90,63,44,50,82,43,84,59,84,66,47,48,71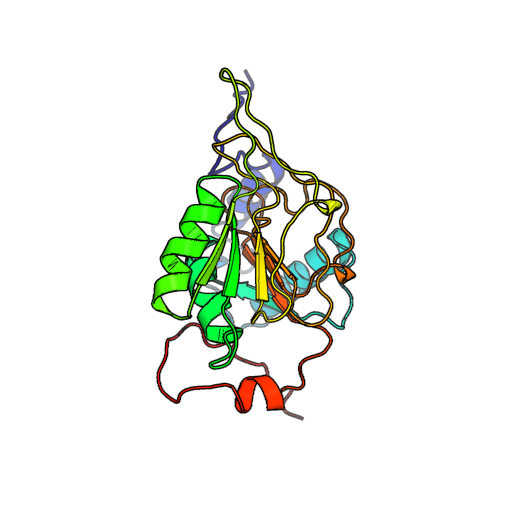,42,44,29,48,48,49,33,73,71,45,49,41,100,90,27,31,39,31,30,40,29,78,38,71,61,27,49,48,30,44,63,45,24,53,78,64,37,57,68,42,80,40,75,38,62,59,64,51,98,89,43,84,47,64,62,57,72,93,70,60,84,73,69,94,66,39,28,26,40,34,35,46,44,41,27,82,86,73,71,45,75,56,89,76,80,71,83,61,100,79,35,46,37,33,38,43,32,26,68,48,54,86,74,59,93,63,72,54,85,75,47,36,28,46,36,26,13,39,49,40,23,85,51,33,44,38,41,40,50,80,82,66,56,74,64,53,70,62,71,65,57,76,99,80,79,75,89,85,60,85,78,73,81,72,80,76,127

Organism: Pseudoalteromonas luteoviolacea (strain 2ta16) (NCBI:txid1353533)

InterPro domains:
  IPR000192 Aminotransferase class V domain [PF00266] (3-198)
  IPR015421 Pyridoxal phosphate-dependent transferase, major domain [G3DSA:3.40.640.10] (16-202)
  IPR015424 Pyridoxal phosphate-dependent transferase [SSF53383] (2-197)
  IPR022278 Phosphoserine aminotransferase [PTHR43247] (2-197)

Nearest PDB structures (foldseek):
  3qbo-assembly1_A  TM=9.554E-01  e=1.417E-22  Yersinia pestis CO92
  7t7j-assembly1_A  TM=9.534E-01  e=2.660E-22  Klebsiella pneumoniae subsp. pneumoniae HS11286
  1bjo-assembly1_A  TM=9.059E-01  e=1.941E-22  Escherichia coli
  7t7j-assembly1_B  TM=9.026E-01  e=3.423E-22  Klebsiella pneumoniae subsp. pneumoniae HS11286
  8a5w-assembly1_E  TM=8.749E-01  e=1.090E-18  Homo sapiens

Foldseek 3Di:
DDDDDPDQWLHDDDPVVVVVCVVCQQQNPNNNGGPVPDDCPDPVNVVVVVVVVVVLCVLQVPDPLKDKDADPPFLLNVLQVVLQQQPDPVAFAEFEDQDDVSVSSQVNNVVRGHYDYFDQWPDDPNDTDGDALVPTPDDLGHSAYEYEQADSVSGHHHDDFHDHPDHFYEYECQQPVSVDHDDCVSGQWYFYGCTNPHHTIIIHGNDDDPVNSVVRDDPDDDPPDPDDPPPPD

Secondary structure (DSSP, 8-state):
-PPP---SSSPPPPHHHHHHHHHTSSSGGGSSS-GGGS-TTSHHHHHHHHHHHHHHHHHTT--TTSEEEE-SSHHHHHHHHHHHHH-BTTBPEEEEE-SHHHHHHHHHHTTTS-EEEEE-B--BTTB--B--GGG----SS-SEEEE-SEETTTTEE--SPP--SSSPEEEE-TTTTTSS---GGG-SEEEE-TTTTT--EEEE-SS--HHHHHHT--S---S----------

Mean predicted aligned error: 7.37 Å